Protein AF-A0A353XX53-F1 (afdb_monomer_lite)

Radius of gyration: 28.91 Å; chains: 1; bounding box: 62×48×82 Å

pLDDT: mean 81.15, std 10.35, range [56.69, 97.25]

Structure (mmCIF, N/CA/C/O backbone):
data_AF-A0A353XX53-F1
#
_entry.id   AF-A0A353XX53-F1
#
loop_
_atom_site.group_PDB
_atom_site.id
_atom_site.type_symbol
_atom_site.label_atom_id
_atom_site.label_alt_id
_atom_site.label_comp_id
_atom_site.label_asym_id
_atom_site.label_entity_id
_atom_site.label_seq_id
_atom_site.pdbx_PDB_ins_code
_atom_site.Cartn_x
_atom_site.Cartn_y
_atom_site.Cartn_z
_atom_site.occupancy
_atom_site.B_iso_or_equiv
_atom_site.auth_seq_id
_atom_site.auth_comp_id
_atom_site.auth_asym_id
_atom_site.auth_atom_id
_atom_site.pdbx_PDB_model_num
ATOM 1 N N . MET A 1 1 ? 33.808 6.516 -37.443 1.00 59.06 1 MET A N 1
ATOM 2 C CA . MET A 1 1 ? 33.346 5.188 -37.924 1.00 59.06 1 MET A CA 1
ATOM 3 C C . MET A 1 1 ? 32.265 4.556 -37.040 1.00 59.06 1 MET A C 1
ATOM 5 O O . MET A 1 1 ? 31.257 4.112 -37.572 1.00 59.06 1 MET A O 1
ATOM 9 N N . ILE A 1 2 ? 32.422 4.560 -35.709 1.00 66.75 2 ILE A N 1
ATOM 10 C CA . ILE A 1 2 ? 31.458 3.970 -34.752 1.00 66.75 2 ILE A CA 1
ATOM 11 C C . ILE A 1 2 ? 30.089 4.683 -34.785 1.00 66.75 2 ILE A C 1
ATOM 13 O O . ILE A 1 2 ? 29.055 4.028 -34.823 1.00 66.75 2 ILE A O 1
ATOM 17 N N . SER A 1 3 ? 30.093 6.016 -34.908 1.00 62.47 3 SER A N 1
ATOM 18 C CA . SER A 1 3 ? 28.897 6.865 -35.078 1.00 62.47 3 SER A CA 1
ATOM 19 C C . SER A 1 3 ? 27.939 6.410 -36.167 1.00 62.47 3 SER A C 1
ATOM 21 O O . SER A 1 3 ? 26.785 6.087 -35.893 1.00 62.47 3 SER A O 1
ATOM 23 N N . LYS A 1 4 ? 28.448 6.256 -37.387 1.00 67.69 4 LYS A N 1
ATOM 24 C CA . LYS A 1 4 ? 27.638 5.829 -38.528 1.00 67.69 4 LYS A CA 1
ATOM 25 C C . LYS A 1 4 ? 27.138 4.382 -38.389 1.00 67.69 4 LYS A C 1
ATOM 27 O O . LYS A 1 4 ? 26.055 4.079 -38.875 1.00 67.69 4 LYS A O 1
ATOM 32 N N . LYS A 1 5 ? 27.880 3.497 -37.703 1.00 72.56 5 LYS A N 1
ATOM 33 C CA . LYS A 1 5 ? 27.436 2.115 -37.427 1.00 72.56 5 LYS A CA 1
ATOM 34 C C . LYS A 1 5 ? 26.277 2.069 -36.427 1.00 72.56 5 LYS A C 1
ATOM 36 O O . LYS A 1 5 ? 25.330 1.332 -36.664 1.00 72.56 5 LYS A O 1
ATOM 41 N N . ILE A 1 6 ? 26.331 2.863 -35.355 1.00 69.94 6 ILE A N 1
ATOM 42 C CA . ILE A 1 6 ? 25.255 2.932 -34.350 1.00 69.94 6 ILE A CA 1
ATOM 43 C C . ILE A 1 6 ? 23.981 3.521 -34.961 1.00 69.94 6 ILE A C 1
ATOM 45 O O . ILE A 1 6 ? 22.906 2.973 -34.754 1.00 69.94 6 ILE A O 1
ATOM 49 N N . VAL A 1 7 ? 24.098 4.576 -35.771 1.00 67.88 7 VAL A N 1
ATOM 50 C CA . VAL A 1 7 ? 22.949 5.169 -36.477 1.00 67.88 7 VAL A CA 1
ATOM 51 C C . VAL A 1 7 ? 22.336 4.174 -37.466 1.00 67.88 7 VAL A C 1
ATOM 53 O O . VAL A 1 7 ? 21.131 3.950 -37.440 1.00 67.88 7 VAL A O 1
ATOM 56 N N . ARG A 1 8 ? 23.159 3.490 -38.274 1.00 71.31 8 ARG A N 1
ATOM 57 C CA . ARG A 1 8 ? 22.683 2.452 -39.203 1.00 71.31 8 ARG A CA 1
ATOM 58 C C . ARG A 1 8 ? 22.001 1.290 -38.478 1.00 71.31 8 ARG A C 1
ATOM 60 O O . ARG A 1 8 ? 21.005 0.777 -38.969 1.00 71.31 8 ARG A O 1
ATOM 67 N N . LEU A 1 9 ? 22.520 0.884 -37.320 1.00 70.31 9 LEU A N 1
ATOM 68 C CA . LEU A 1 9 ? 21.897 -0.142 -36.487 1.00 70.31 9 LEU A CA 1
ATOM 69 C C . LEU A 1 9 ? 20.547 0.337 -35.932 1.00 70.31 9 LEU A C 1
ATOM 71 O O . LEU A 1 9 ? 19.592 -0.431 -35.938 1.00 70.31 9 LEU A O 1
ATOM 75 N N . SER A 1 10 ? 20.448 1.596 -35.492 1.00 68.94 10 SER A N 1
ATOM 76 C CA . SER A 1 10 ? 19.183 2.189 -35.046 1.00 68.94 10 SER A CA 1
ATOM 77 C C . SER A 1 10 ? 18.134 2.189 -36.157 1.00 68.94 10 SER A C 1
ATOM 79 O O . SER A 1 10 ? 17.029 1.726 -35.896 1.00 68.94 10 SER A O 1
ATOM 81 N N . TYR A 1 11 ? 18.496 2.604 -37.378 1.00 69.19 11 TYR A N 1
ATOM 82 C CA . TYR A 1 11 ? 17.612 2.553 -38.550 1.00 69.19 11 TYR A CA 1
ATOM 83 C C . TYR A 1 11 ? 17.228 1.121 -38.934 1.00 69.19 11 TYR A C 1
ATOM 85 O O . TYR A 1 11 ? 16.049 0.827 -39.072 1.00 69.19 11 TYR A O 1
ATOM 93 N N . PHE A 1 12 ? 18.187 0.192 -39.015 1.00 73.56 12 PHE A N 1
ATOM 94 C CA . PHE A 1 12 ? 17.909 -1.218 -39.329 1.00 73.56 12 PHE A CA 1
ATOM 95 C C . PHE A 1 12 ? 16.935 -1.853 -38.335 1.00 73.56 12 PHE A C 1
ATOM 97 O O . PHE A 1 12 ? 16.036 -2.615 -38.690 1.00 73.56 12 PHE A O 1
ATOM 104 N N . LEU A 1 13 ? 17.128 -1.552 -37.055 1.00 68.44 13 LEU A N 1
ATOM 105 C CA . LEU A 1 13 ? 16.261 -2.075 -36.026 1.00 68.44 13 LEU A CA 1
ATOM 106 C C . LEU A 1 13 ? 14.885 -1.389 -36.017 1.00 68.44 13 LEU A C 1
ATOM 108 O O . LEU A 1 13 ? 13.924 -2.016 -35.563 1.00 68.44 13 LEU A O 1
ATOM 112 N N . ASP A 1 14 ? 14.795 -0.130 -36.450 1.00 67.88 14 ASP A N 1
ATOM 113 C CA . ASP A 1 14 ? 13.528 0.579 -36.622 1.00 67.88 14 ASP A CA 1
ATOM 114 C C . ASP A 1 14 ? 12.760 0.028 -37.826 1.00 67.88 14 ASP A C 1
ATOM 116 O O . ASP A 1 14 ? 11.595 -0.319 -37.689 1.00 67.88 14 ASP A O 1
ATOM 120 N N . ASP A 1 15 ? 13.418 -0.235 -38.954 1.00 71.06 15 ASP A N 1
ATOM 121 C CA . ASP A 1 15 ? 12.813 -0.857 -40.140 1.00 71.06 15 ASP A CA 1
ATOM 122 C C . ASP A 1 15 ? 12.372 -2.311 -39.938 1.00 71.06 15 ASP A C 1
ATOM 124 O O . ASP A 1 15 ? 11.521 -2.808 -40.672 1.00 71.06 15 ASP A O 1
ATOM 128 N N . SER A 1 16 ? 12.877 -3.004 -38.914 1.00 80.56 16 SER A N 1
ATOM 129 C CA . SER A 1 16 ? 12.486 -4.387 -38.638 1.00 80.56 16 SER A CA 1
ATOM 130 C C . SER A 1 16 ? 11.046 -4.496 -38.094 1.00 80.56 16 SER A C 1
ATOM 132 O O . SER A 1 16 ? 10.787 -4.107 -36.945 1.00 80.56 16 SER A O 1
ATOM 134 N N . PRO A 1 17 ? 10.104 -5.124 -38.831 1.00 74.94 17 PRO A N 1
ATOM 135 C CA . PRO A 1 17 ? 8.720 -5.271 -38.375 1.00 74.94 17 PRO A CA 1
ATOM 136 C C . PRO A 1 17 ? 8.612 -6.204 -37.163 1.00 74.94 17 PRO A C 1
ATOM 138 O O . PRO A 1 17 ? 7.831 -5.948 -36.248 1.00 74.94 17 PRO A O 1
ATOM 141 N N . ARG A 1 18 ? 9.456 -7.247 -37.100 1.00 76.94 18 ARG A N 1
ATOM 142 C CA . ARG A 1 18 ? 9.506 -8.192 -35.972 1.00 76.94 18 ARG A CA 1
ATOM 143 C C . ARG A 1 18 ? 9.879 -7.490 -34.672 1.00 76.94 18 ARG A C 1
ATOM 145 O O . ARG A 1 18 ? 9.250 -7.719 -33.644 1.00 76.94 18 ARG A O 1
ATOM 152 N N . TYR A 1 19 ? 10.877 -6.608 -34.711 1.00 77.56 19 TYR A N 1
ATOM 153 C CA . TYR A 1 19 ? 11.288 -5.887 -33.514 1.00 77.56 19 TYR A CA 1
ATOM 154 C C . TYR A 1 19 ? 10.196 -4.923 -33.030 1.00 77.56 19 TYR A C 1
ATOM 156 O O . TYR A 1 19 ? 9.902 -4.885 -31.833 1.00 77.56 19 TYR A O 1
ATOM 164 N N . ARG A 1 20 ? 9.577 -4.161 -33.946 1.00 76.06 20 ARG A N 1
ATOM 165 C CA . ARG A 1 20 ? 8.466 -3.257 -33.608 1.00 76.06 20 ARG A CA 1
ATOM 166 C C . ARG A 1 20 ? 7.301 -4.013 -32.968 1.00 76.06 20 ARG A C 1
ATOM 168 O O . ARG A 1 20 ? 6.825 -3.587 -31.919 1.00 76.06 20 ARG A O 1
ATOM 175 N N . GLN A 1 21 ? 6.913 -5.159 -33.529 1.00 80.25 21 GLN A N 1
ATOM 176 C CA . GLN A 1 21 ? 5.851 -6.006 -32.974 1.00 80.25 21 GLN A CA 1
ATOM 177 C C . GLN A 1 21 ? 6.182 -6.512 -31.566 1.00 80.25 21 GLN A C 1
ATOM 179 O O . GLN A 1 21 ? 5.358 -6.373 -30.666 1.00 80.25 21 GLN A O 1
ATOM 184 N N . VAL A 1 22 ? 7.393 -7.035 -31.343 1.00 80.88 22 VAL A N 1
ATOM 185 C CA . VAL A 1 22 ? 7.814 -7.526 -30.018 1.00 80.88 22 VAL A CA 1
ATOM 186 C C . VAL A 1 22 ? 7.831 -6.391 -28.994 1.00 80.88 22 VAL A C 1
ATOM 188 O O . VAL A 1 22 ? 7.305 -6.539 -27.892 1.00 80.88 22 VAL A O 1
ATOM 191 N N . LYS A 1 23 ? 8.383 -5.225 -29.345 1.00 80.06 23 LYS A N 1
ATOM 192 C CA . LYS A 1 23 ? 8.409 -4.082 -28.428 1.00 80.06 23 LYS A CA 1
ATOM 193 C C . LYS A 1 23 ? 7.000 -3.572 -28.116 1.00 80.06 23 LYS A C 1
ATOM 195 O O . LYS A 1 23 ? 6.710 -3.269 -26.962 1.00 80.06 23 LYS A O 1
ATOM 200 N N . GLN A 1 24 ? 6.122 -3.512 -29.115 1.00 81.00 24 GLN A N 1
ATOM 201 C CA . GLN A 1 24 ? 4.731 -3.105 -28.928 1.00 81.00 24 GLN A CA 1
ATOM 202 C C . GLN A 1 24 ? 3.945 -4.123 -28.092 1.00 81.00 24 GLN A C 1
ATOM 204 O O . GLN A 1 24 ? 3.132 -3.717 -27.268 1.00 81.00 24 GLN A O 1
ATOM 209 N N . PHE A 1 25 ? 4.219 -5.423 -28.235 1.00 84.00 25 PHE A N 1
ATOM 210 C CA . PHE A 1 25 ? 3.663 -6.466 -27.373 1.00 84.00 25 PHE A CA 1
ATOM 211 C C . PHE A 1 25 ? 4.043 -6.239 -25.905 1.00 84.00 25 PHE A C 1
ATOM 213 O O . PHE A 1 25 ? 3.159 -6.137 -25.058 1.00 84.00 25 PHE A O 1
ATOM 220 N N . PHE A 1 26 ? 5.335 -6.066 -25.599 1.00 82.00 26 PHE A N 1
ATOM 221 C CA . PHE A 1 26 ? 5.776 -5.806 -24.223 1.00 82.00 26 PHE A CA 1
ATOM 222 C C . PHE A 1 26 ? 5.298 -4.451 -23.689 1.00 82.00 26 PHE A C 1
ATOM 224 O O . PHE A 1 26 ? 4.998 -4.340 -22.505 1.00 82.00 26 PHE A O 1
ATOM 231 N N . TYR A 1 27 ? 5.157 -3.437 -24.545 1.00 80.00 27 TYR A N 1
ATOM 232 C CA . TYR A 1 27 ? 4.527 -2.169 -24.173 1.00 80.00 27 TYR A CA 1
ATOM 233 C C . TYR A 1 27 ? 3.054 -2.353 -23.783 1.00 80.00 27 TYR A C 1
ATOM 235 O O . TYR A 1 27 ? 2.638 -1.889 -22.722 1.00 80.00 27 TYR A O 1
ATOM 243 N N . ARG A 1 28 ? 2.283 -3.101 -24.584 1.00 79.38 28 ARG A N 1
ATOM 244 C CA . ARG A 1 28 ? 0.881 -3.442 -24.284 1.00 79.38 28 ARG A CA 1
ATOM 245 C C . ARG A 1 28 ? 0.724 -4.329 -23.051 1.00 79.38 28 ARG A C 1
ATOM 247 O O . ARG A 1 28 ? -0.320 -4.288 -22.408 1.00 79.38 28 ARG A O 1
ATOM 254 N N . LEU A 1 29 ? 1.733 -5.141 -22.745 1.00 81.19 29 LEU A N 1
ATOM 255 C CA . LEU A 1 29 ? 1.752 -6.014 -21.574 1.00 81.19 29 LEU A CA 1
ATOM 256 C C . LEU A 1 29 ? 2.114 -5.253 -20.288 1.00 81.19 29 LEU A C 1
ATOM 258 O O . LEU A 1 29 ? 1.520 -5.513 -19.252 1.00 81.19 29 LEU A O 1
ATOM 262 N N . LEU A 1 30 ? 3.081 -4.328 -20.343 1.00 78.31 30 LEU A N 1
ATOM 263 C CA . LEU A 1 30 ? 3.702 -3.734 -19.147 1.00 78.31 30 LEU A CA 1
ATOM 264 C C . LEU A 1 30 ? 3.331 -2.271 -18.875 1.00 78.31 30 LEU A C 1
ATOM 266 O O . LEU A 1 30 ? 3.577 -1.784 -17.771 1.00 78.31 30 LEU A O 1
ATOM 270 N N . SER A 1 31 ? 2.867 -1.521 -19.877 1.00 71.75 31 SER A N 1
ATOM 271 C CA . SER A 1 31 ? 2.772 -0.052 -19.797 1.00 71.75 31 SER A CA 1
ATOM 272 C C . SER A 1 31 ? 1.447 0.526 -20.286 1.00 71.75 31 SER A C 1
ATOM 274 O O . SER A 1 31 ? 1.064 1.588 -19.807 1.00 71.75 31 SER A O 1
ATOM 276 N N . ASP A 1 32 ? 0.731 -0.152 -21.182 1.00 74.94 32 ASP A N 1
ATOM 277 C CA . ASP A 1 32 ? -0.543 0.327 -21.731 1.00 74.94 32 ASP A CA 1
ATOM 278 C C . ASP A 1 32 ? -1.698 0.212 -20.709 1.00 74.94 32 ASP A C 1
ATOM 280 O O . ASP A 1 32 ? -2.068 -0.906 -20.340 1.00 74.94 32 ASP A O 1
ATOM 284 N N . PRO A 1 33 ? -2.291 1.329 -20.237 1.00 64.69 33 PRO A N 1
ATOM 285 C CA . PRO A 1 33 ? -3.397 1.317 -19.275 1.00 64.69 33 PRO A CA 1
ATOM 286 C C . PRO A 1 33 ? -4.705 0.726 -19.801 1.00 64.69 33 PRO A C 1
ATOM 288 O O . PRO A 1 33 ? -5.513 0.272 -18.999 1.00 64.69 33 PRO A O 1
ATOM 291 N N . HIS A 1 34 ? -4.925 0.710 -21.117 1.00 67.81 34 HIS A N 1
ATOM 292 C CA . HIS A 1 34 ? -6.197 0.280 -21.709 1.00 67.81 34 HIS A CA 1
ATOM 293 C C . HIS A 1 34 ? -6.189 -1.187 -22.166 1.00 67.81 34 HIS A C 1
ATOM 295 O O . HIS A 1 34 ? -7.202 -1.718 -22.625 1.00 67.81 34 HIS A O 1
ATOM 301 N N . SER A 1 35 ? -5.051 -1.869 -22.033 1.00 75.88 35 SER A N 1
ATOM 302 C CA . SER A 1 35 ? -4.872 -3.254 -22.460 1.00 75.88 35 SER A CA 1
ATOM 303 C C . SER A 1 35 ? -5.342 -4.247 -21.391 1.00 75.88 35 SER A C 1
ATOM 305 O O . SER A 1 35 ? -4.825 -4.273 -20.274 1.00 75.88 35 SER A O 1
ATOM 307 N N . ARG A 1 36 ? -6.255 -5.166 -21.750 1.00 73.81 36 ARG A N 1
ATOM 308 C CA . ARG A 1 36 ? -6.660 -6.288 -20.872 1.00 73.81 36 ARG A CA 1
ATOM 309 C C . ARG A 1 36 ? -5.481 -7.188 -20.487 1.00 73.81 36 ARG A C 1
ATOM 311 O O . ARG A 1 36 ? -5.467 -7.745 -19.394 1.00 73.81 36 ARG A O 1
ATOM 318 N N . MET A 1 37 ? -4.475 -7.311 -21.359 1.00 75.75 37 MET A N 1
ATOM 319 C CA . MET A 1 37 ? -3.285 -8.130 -21.095 1.00 75.75 37 MET A CA 1
ATOM 320 C C . MET A 1 37 ? -2.465 -7.589 -19.923 1.00 75.75 37 MET A C 1
ATOM 322 O O . MET A 1 37 ? -1.906 -8.375 -19.161 1.00 75.75 37 MET A O 1
ATOM 326 N N . ARG A 1 38 ? -2.439 -6.263 -19.747 1.00 79.31 38 ARG A N 1
ATOM 327 C CA . ARG A 1 38 ? -1.787 -5.636 -18.600 1.00 79.31 38 ARG A CA 1
ATOM 328 C C . ARG A 1 38 ? -2.474 -6.029 -17.297 1.00 79.31 38 ARG A C 1
ATOM 330 O O . ARG A 1 38 ? -1.789 -6.383 -16.352 1.00 79.31 38 ARG A O 1
ATOM 337 N N . SER A 1 39 ? -3.806 -6.027 -17.251 1.00 75.00 39 SER A N 1
ATOM 338 C CA . SER A 1 39 ? -4.546 -6.382 -16.033 1.00 75.00 39 SER A CA 1
ATOM 339 C C . SER A 1 39 ? -4.247 -7.814 -15.565 1.00 75.00 39 SER A C 1
ATOM 341 O O . SER A 1 39 ? -3.960 -8.022 -14.388 1.00 75.00 39 SER A O 1
ATOM 343 N N . TYR A 1 40 ? -4.213 -8.789 -16.483 1.00 81.44 40 TYR A N 1
ATOM 344 C CA . TYR A 1 40 ? -3.827 -10.166 -16.145 1.00 81.44 40 TYR A CA 1
ATOM 345 C C . TYR A 1 40 ? -2.372 -10.276 -15.682 1.00 81.44 40 TYR A C 1
ATOM 347 O O . TYR A 1 40 ? -2.079 -11.008 -14.733 1.00 81.44 40 TYR A O 1
ATOM 355 N N . PHE A 1 41 ? -1.461 -9.551 -16.333 1.00 84.94 41 PHE A N 1
ATOM 356 C CA . PHE A 1 41 ? -0.062 -9.505 -15.925 1.00 84.94 41 PHE A CA 1
ATOM 357 C C . PHE A 1 41 ? 0.085 -8.901 -14.524 1.00 84.94 41 PHE A C 1
ATOM 359 O O . PHE A 1 41 ? 0.688 -9.521 -13.652 1.00 84.94 41 PHE A O 1
ATOM 366 N N . ASP A 1 42 ? -0.534 -7.746 -14.282 1.00 82.06 42 ASP A N 1
ATOM 367 C CA . ASP A 1 42 ? -0.532 -7.049 -12.999 1.00 82.06 42 ASP A CA 1
ATOM 368 C C . ASP A 1 42 ? -1.114 -7.953 -11.892 1.00 82.06 42 ASP A C 1
ATOM 370 O O . ASP A 1 42 ? -0.489 -8.112 -10.845 1.00 82.06 42 ASP A O 1
ATOM 374 N N . ALA A 1 43 ? -2.232 -8.649 -12.138 1.00 82.88 43 ALA A N 1
ATOM 375 C CA . ALA A 1 43 ? -2.806 -9.613 -11.194 1.00 82.88 43 ALA A CA 1
ATOM 376 C C . ALA A 1 43 ? -1.859 -10.789 -10.896 1.00 82.88 43 ALA A C 1
ATOM 378 O O . ALA A 1 43 ? -1.652 -11.146 -9.735 1.00 82.88 43 ALA A O 1
ATOM 379 N N . THR A 1 44 ? -1.230 -11.357 -11.929 1.00 87.56 44 THR A N 1
ATOM 380 C CA . THR A 1 44 ? -0.245 -12.441 -11.776 1.00 87.56 44 THR A CA 1
ATOM 381 C C . THR A 1 44 ? 0.942 -11.981 -10.931 1.00 87.56 44 THR A C 1
ATOM 383 O O . THR A 1 44 ? 1.397 -12.700 -10.042 1.00 87.56 44 THR A O 1
ATOM 386 N N . MET A 1 45 ? 1.415 -10.756 -11.156 1.00 86.88 45 MET A N 1
ATOM 387 C CA . MET A 1 45 ? 2.511 -10.165 -10.396 1.00 86.88 45 MET A CA 1
ATOM 388 C C . MET A 1 45 ? 2.137 -9.886 -8.938 1.00 86.88 45 MET A C 1
ATOM 390 O O . MET A 1 45 ? 2.956 -10.129 -8.054 1.00 86.88 45 MET A O 1
ATOM 394 N N . ILE A 1 46 ? 0.915 -9.416 -8.667 1.00 86.38 46 ILE A N 1
ATOM 395 C CA . ILE A 1 46 ? 0.398 -9.228 -7.303 1.00 86.38 46 ILE A CA 1
ATOM 396 C C . ILE A 1 46 ? 0.361 -10.568 -6.564 1.00 86.38 46 ILE A C 1
ATOM 398 O O . ILE A 1 46 ? 0.882 -10.661 -5.453 1.00 86.38 46 ILE A O 1
ATOM 402 N N . ILE A 1 47 ? -0.182 -11.615 -7.194 1.00 89.00 47 ILE A N 1
ATOM 403 C CA . ILE A 1 47 ? -0.213 -12.969 -6.626 1.00 89.00 47 ILE A CA 1
ATOM 404 C C . ILE A 1 47 ? 1.211 -13.451 -6.337 1.00 89.00 47 ILE A C 1
ATOM 406 O O . ILE A 1 47 ? 1.484 -13.918 -5.234 1.00 89.00 47 ILE A O 1
ATOM 410 N N . LEU A 1 48 ? 2.144 -13.274 -7.280 1.00 90.19 48 LEU A N 1
ATOM 411 C CA . LEU A 1 48 ? 3.545 -13.656 -7.096 1.00 90.19 48 LEU A CA 1
ATOM 412 C C . LEU A 1 48 ? 4.191 -12.916 -5.911 1.00 90.19 48 LEU A C 1
ATOM 414 O O . LEU A 1 48 ? 4.903 -13.526 -5.115 1.00 90.19 48 LEU A O 1
ATOM 418 N N . VAL A 1 49 ? 3.924 -11.613 -5.765 1.00 88.00 49 VAL A N 1
ATOM 419 C CA . VAL A 1 49 ? 4.394 -10.801 -4.633 1.00 88.00 49 VAL A CA 1
ATOM 420 C C . VAL A 1 49 ? 3.824 -11.329 -3.317 1.00 88.00 49 VAL A C 1
ATOM 422 O O . VAL A 1 49 ? 4.604 -11.586 -2.401 1.00 88.00 49 VAL A O 1
ATOM 425 N N . ILE A 1 50 ? 2.509 -11.548 -3.230 1.00 88.62 50 ILE A N 1
ATOM 426 C CA . ILE A 1 50 ? 1.845 -12.052 -2.018 1.00 88.62 50 ILE A CA 1
ATOM 427 C C . ILE A 1 50 ? 2.404 -13.423 -1.635 1.00 88.62 50 ILE A C 1
ATOM 429 O O . ILE A 1 50 ? 2.896 -13.581 -0.521 1.00 88.62 50 ILE A O 1
ATOM 433 N N . VAL A 1 51 ? 2.430 -14.377 -2.572 1.00 89.94 51 VAL A N 1
ATOM 434 C CA . VAL A 1 51 ? 2.979 -15.725 -2.350 1.00 89.94 51 VAL A CA 1
ATOM 435 C C . VAL A 1 51 ? 4.427 -15.648 -1.875 1.00 89.94 51 VAL A C 1
ATOM 437 O O . VAL A 1 51 ? 4.810 -16.343 -0.935 1.00 89.94 51 VAL A O 1
ATOM 440 N N . SER A 1 52 ? 5.235 -14.766 -2.466 1.00 87.81 52 SER A N 1
ATOM 441 C CA . SER A 1 52 ? 6.629 -14.613 -2.054 1.00 87.81 52 SER A CA 1
ATOM 442 C C . SER A 1 52 ? 6.791 -14.102 -0.621 1.00 87.81 52 SER A C 1
ATOM 444 O O . SER A 1 52 ? 7.697 -14.540 0.085 1.00 87.81 52 SER A O 1
ATOM 446 N N . VAL A 1 53 ? 5.915 -13.199 -0.176 1.00 86.50 53 VAL A N 1
ATOM 447 C CA . VAL A 1 53 ? 5.944 -12.652 1.185 1.00 86.50 53 VAL A CA 1
ATOM 448 C C . VAL A 1 53 ? 5.405 -13.673 2.180 1.00 86.50 53 VAL A C 1
ATOM 450 O O . VAL A 1 53 ? 6.000 -13.856 3.238 1.00 86.50 53 VAL A O 1
ATOM 453 N N . SER A 1 54 ? 4.343 -14.399 1.830 1.00 87.00 54 SER A N 1
ATOM 454 C CA . SER A 1 54 ? 3.828 -15.504 2.642 1.00 87.00 54 SER A CA 1
ATOM 455 C C . SER A 1 54 ? 4.891 -16.580 2.865 1.00 87.00 54 SER A C 1
ATOM 457 O O . SER A 1 54 ? 5.094 -17.012 3.998 1.00 87.00 54 SER A O 1
ATOM 459 N N . LEU A 1 55 ? 5.622 -16.967 1.815 1.00 85.69 55 LEU A N 1
ATOM 460 C CA . LEU A 1 55 ? 6.720 -17.927 1.933 1.00 85.69 55 LEU A CA 1
ATOM 461 C C . LEU A 1 55 ? 7.876 -17.386 2.767 1.00 85.69 55 LEU A C 1
ATOM 463 O O . LEU A 1 55 ? 8.412 -18.128 3.582 1.00 85.69 55 LEU A O 1
ATOM 467 N N . LEU A 1 56 ? 8.223 -16.105 2.628 1.00 81.88 56 LEU A N 1
ATOM 468 C CA . LEU A 1 56 ? 9.234 -15.474 3.477 1.00 81.88 56 LEU A CA 1
ATOM 469 C C . LEU A 1 56 ? 8.847 -15.558 4.961 1.00 81.88 56 LEU A C 1
ATOM 471 O O . LEU A 1 56 ? 9.677 -15.916 5.791 1.00 81.88 56 LEU A O 1
ATOM 475 N N . ILE A 1 57 ? 7.589 -15.255 5.295 1.00 83.12 57 ILE A N 1
ATOM 476 C CA . ILE A 1 57 ? 7.078 -15.342 6.670 1.00 83.12 57 ILE A CA 1
ATOM 477 C C . ILE A 1 57 ? 7.112 -16.792 7.166 1.00 83.12 57 ILE A C 1
ATOM 479 O O . ILE A 1 57 ? 7.517 -17.048 8.299 1.00 83.12 57 ILE A O 1
ATOM 483 N N . TYR A 1 58 ? 6.733 -17.750 6.318 1.00 85.50 58 TYR A N 1
ATOM 484 C CA . TYR A 1 58 ? 6.773 -19.171 6.660 1.00 85.50 58 TYR A CA 1
ATOM 485 C C . TYR A 1 58 ? 8.205 -19.669 6.911 1.00 85.50 58 TYR A C 1
ATOM 487 O O . TYR A 1 58 ? 8.446 -20.364 7.900 1.00 85.50 58 TYR A O 1
ATOM 495 N N . GLN A 1 59 ? 9.170 -19.230 6.093 1.00 80.00 59 GLN A N 1
ATOM 496 C CA . GLN A 1 59 ? 10.596 -19.550 6.238 1.00 80.00 59 GLN A CA 1
ATOM 497 C C . GLN A 1 59 ? 11.193 -19.105 7.580 1.00 80.00 59 GLN A C 1
ATOM 499 O O . GLN A 1 59 ? 12.187 -19.674 8.025 1.00 80.00 59 GLN A O 1
ATOM 504 N N . ILE A 1 60 ? 10.614 -18.094 8.241 1.00 78.06 60 ILE A N 1
ATOM 505 C CA . ILE A 1 60 ? 11.076 -17.654 9.568 1.00 78.06 60 ILE A CA 1
ATOM 506 C C . ILE A 1 60 ? 10.825 -18.740 10.622 1.00 78.06 60 ILE A C 1
ATOM 508 O O . ILE A 1 60 ? 11.624 -18.884 11.544 1.00 78.06 60 ILE A O 1
ATOM 512 N N . LYS A 1 61 ? 9.725 -19.496 10.501 1.00 80.00 61 LYS A N 1
ATOM 513 C CA . LYS A 1 61 ? 9.346 -20.539 11.468 1.00 80.00 61 LYS A CA 1
ATOM 514 C C . LYS A 1 61 ? 9.801 -21.937 11.063 1.00 80.00 61 LYS A C 1
ATOM 516 O O . LYS A 1 61 ? 10.099 -22.738 11.943 1.00 80.00 61 LYS A O 1
ATOM 521 N N . GLN A 1 62 ? 9.828 -22.244 9.769 1.00 79.12 62 GLN A N 1
ATOM 522 C CA . GLN A 1 62 ? 10.249 -23.546 9.254 1.00 79.12 62 GLN A CA 1
ATOM 523 C C . GLN A 1 62 ? 11.239 -23.364 8.114 1.00 79.12 62 GLN A C 1
ATOM 525 O O . GLN A 1 62 ? 10.929 -22.717 7.116 1.00 79.12 62 GLN A O 1
ATOM 530 N N . ASP A 1 63 ? 12.418 -23.966 8.241 1.00 77.69 63 ASP A N 1
ATOM 531 C CA . ASP A 1 63 ? 13.381 -23.968 7.149 1.00 77.69 63 ASP A CA 1
ATOM 532 C C . ASP A 1 63 ? 12.861 -24.871 6.019 1.00 77.69 63 ASP A C 1
ATOM 534 O O . ASP A 1 63 ? 12.815 -26.094 6.135 1.00 77.69 63 ASP A O 1
ATOM 538 N N . LEU A 1 64 ? 12.431 -24.246 4.922 1.00 76.25 64 LEU A N 1
ATOM 539 C CA . LEU A 1 64 ? 11.937 -24.909 3.710 1.00 76.25 64 LEU A CA 1
ATOM 540 C C . LEU A 1 64 ? 13.064 -25.582 2.901 1.00 76.25 64 LEU A C 1
ATOM 542 O O . LEU A 1 64 ? 12.812 -26.126 1.820 1.00 76.25 64 LEU A O 1
ATOM 546 N N . GLY A 1 65 ? 14.307 -25.529 3.390 1.00 83.00 65 GLY A N 1
ATOM 547 C CA . GLY A 1 65 ? 15.457 -26.177 2.783 1.00 83.00 65 GLY A CA 1
ATOM 548 C C . GLY A 1 65 ? 15.680 -25.718 1.342 1.00 83.00 65 GLY A C 1
ATOM 549 O O . GLY A 1 65 ? 15.606 -24.533 1.009 1.00 83.00 65 GLY A O 1
ATOM 550 N N . TRP A 1 66 ? 15.955 -26.668 0.449 1.00 81.88 66 TRP A N 1
ATOM 551 C CA . TRP A 1 66 ? 16.292 -26.365 -0.943 1.00 81.88 66 TRP A CA 1
ATOM 552 C C . TRP A 1 66 ? 15.110 -25.812 -1.756 1.00 81.88 66 TRP A C 1
ATOM 554 O O . TRP A 1 66 ? 15.321 -24.952 -2.611 1.00 81.88 66 TRP A O 1
ATOM 564 N N . PHE A 1 67 ? 13.877 -26.252 -1.476 1.00 83.06 67 PHE A N 1
ATOM 565 C CA . PHE A 1 67 ? 12.679 -25.782 -2.177 1.00 83.06 67 PHE A CA 1
ATOM 566 C C . PHE A 1 67 ? 12.423 -24.296 -1.918 1.00 83.06 67 PHE A C 1
ATOM 568 O O . PHE A 1 67 ? 12.133 -23.549 -2.852 1.00 83.06 67 PHE A O 1
ATOM 575 N N . GLY A 1 68 ? 12.580 -23.852 -0.665 1.00 82.19 68 GLY A N 1
ATOM 576 C CA . GLY A 1 68 ? 12.419 -22.446 -0.294 1.00 82.19 68 GLY A CA 1
ATOM 577 C C . GLY A 1 68 ? 13.408 -21.537 -1.025 1.00 82.19 68 GLY A C 1
ATOM 578 O O . GLY A 1 68 ? 13.008 -20.527 -1.603 1.00 82.19 68 GLY A O 1
ATOM 579 N N . ASN A 1 69 ? 14.678 -21.944 -1.067 1.00 81.75 69 ASN A N 1
ATOM 580 C CA . ASN A 1 69 ? 15.732 -21.197 -1.753 1.00 81.75 69 ASN A CA 1
ATOM 581 C C . ASN A 1 69 ? 15.530 -21.177 -3.277 1.00 81.75 69 ASN A C 1
ATOM 583 O O . ASN A 1 69 ? 15.663 -20.127 -3.905 1.00 81.75 69 ASN A O 1
ATOM 587 N N . ALA A 1 70 ? 15.169 -22.313 -3.884 1.00 86.06 70 ALA A N 1
ATOM 588 C CA . ALA A 1 70 ? 14.903 -22.394 -5.320 1.00 86.06 70 ALA A CA 1
ATOM 589 C C . ALA A 1 70 ? 13.728 -21.492 -5.731 1.00 86.06 70 ALA A C 1
ATOM 591 O O . ALA A 1 70 ? 13.805 -20.784 -6.738 1.00 86.06 70 ALA A O 1
ATOM 592 N N . PHE A 1 71 ? 12.663 -21.471 -4.927 1.00 85.81 71 PHE A N 1
ATOM 593 C CA . PHE A 1 71 ? 11.507 -20.619 -5.178 1.00 85.81 71 PHE A CA 1
ATOM 594 C C . PHE A 1 71 ? 11.838 -19.129 -5.016 1.00 85.81 71 PHE A C 1
ATOM 596 O O . PHE A 1 71 ? 11.407 -18.309 -5.828 1.00 85.81 71 PHE A O 1
ATOM 603 N N . GLU A 1 72 ? 12.655 -18.764 -4.022 1.00 83.94 72 GLU A N 1
ATOM 604 C CA . GLU A 1 72 ? 13.131 -17.386 -3.867 1.00 83.94 72 GLU A CA 1
ATOM 605 C C . GLU A 1 72 ? 13.931 -16.927 -5.095 1.00 83.94 72 GLU A C 1
ATOM 607 O O . GLU A 1 72 ? 13.641 -15.867 -5.655 1.00 83.94 72 GLU A O 1
ATOM 612 N N . ILE A 1 73 ? 14.875 -17.747 -5.570 1.00 85.75 73 ILE A N 1
ATOM 613 C CA . ILE A 1 73 ? 15.670 -17.460 -6.775 1.00 85.75 73 ILE A CA 1
ATOM 614 C C . ILE A 1 73 ? 14.764 -17.295 -7.999 1.00 85.75 73 ILE A C 1
ATOM 616 O O . ILE A 1 73 ? 14.960 -16.371 -8.795 1.00 85.75 73 ILE A O 1
ATOM 620 N N . PHE A 1 74 ? 13.751 -18.153 -8.144 1.00 90.00 74 PHE A N 1
ATOM 621 C CA . PHE A 1 74 ? 12.778 -18.057 -9.229 1.00 90.00 74 PHE A CA 1
ATOM 622 C C . PHE A 1 74 ? 12.042 -16.709 -9.210 1.00 90.00 74 PHE A C 1
ATOM 624 O O . PHE A 1 74 ? 12.047 -15.994 -10.213 1.00 90.00 74 PHE A O 1
ATOM 631 N N . ILE A 1 75 ? 11.480 -16.310 -8.063 1.00 88.00 75 ILE A N 1
ATOM 632 C CA . ILE A 1 75 ? 10.772 -15.027 -7.919 1.00 88.00 75 ILE A CA 1
ATOM 633 C C . ILE A 1 75 ? 11.693 -13.846 -8.229 1.00 88.00 75 ILE A C 1
ATOM 635 O O . ILE A 1 75 ? 11.310 -12.925 -8.952 1.00 88.00 75 ILE A O 1
ATOM 639 N N . VAL A 1 76 ? 12.914 -13.864 -7.693 1.00 86.06 76 VAL A N 1
ATOM 640 C CA . VAL A 1 76 ? 13.902 -12.798 -7.907 1.00 86.06 76 VAL A CA 1
ATOM 641 C C . VAL A 1 76 ? 14.248 -12.684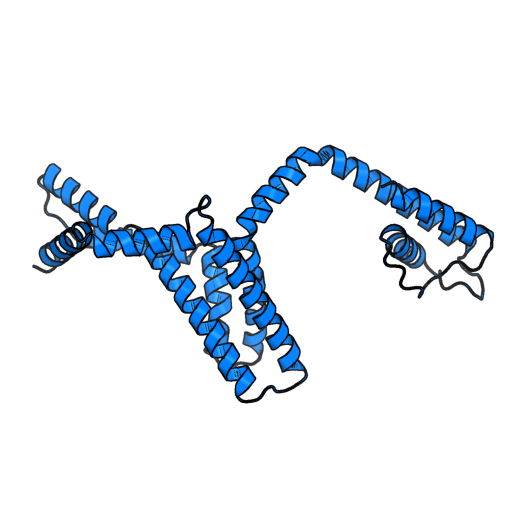 -9.388 1.00 86.06 76 VAL A C 1
ATOM 643 O O . VAL A 1 76 ? 14.290 -11.578 -9.923 1.00 86.06 76 VAL A O 1
ATOM 646 N N . THR A 1 77 ? 14.411 -13.814 -10.075 1.00 88.31 77 THR A N 1
ATOM 647 C CA . THR A 1 77 ? 14.666 -13.853 -11.521 1.00 88.31 77 THR A CA 1
ATOM 648 C C . THR A 1 77 ? 13.512 -13.231 -12.304 1.00 88.31 77 THR A C 1
ATOM 650 O O . THR A 1 77 ? 13.748 -12.396 -13.178 1.00 88.31 77 THR A O 1
ATOM 653 N N . VAL A 1 78 ? 12.265 -13.565 -11.958 1.00 90.81 78 VAL A N 1
ATOM 654 C CA . VAL A 1 78 ? 11.071 -12.963 -12.575 1.00 90.81 78 VAL A CA 1
ATOM 655 C C . VAL A 1 78 ? 11.036 -11.449 -12.342 1.00 90.81 78 VAL A C 1
ATOM 657 O O . VAL A 1 78 ? 10.796 -10.689 -13.279 1.00 90.81 78 VAL A O 1
ATOM 660 N N . PHE A 1 79 ? 11.339 -10.981 -11.128 1.00 88.06 79 PHE A N 1
ATOM 661 C CA . PHE A 1 79 ? 11.372 -9.549 -10.811 1.00 88.06 79 PHE A CA 1
ATOM 662 C C . PHE A 1 79 ? 12.490 -8.793 -11.530 1.00 88.06 79 PHE A C 1
ATOM 664 O O . PHE A 1 79 ? 12.263 -7.668 -11.977 1.00 88.06 79 PHE A O 1
ATOM 671 N N . ILE A 1 80 ? 13.671 -9.395 -11.676 1.00 87.62 80 ILE A N 1
ATOM 672 C CA . ILE A 1 80 ? 14.771 -8.826 -12.463 1.00 87.62 80 ILE A CA 1
ATOM 673 C C . ILE A 1 80 ? 14.366 -8.732 -13.933 1.00 87.62 80 ILE A C 1
ATOM 675 O O . ILE A 1 80 ? 14.535 -7.677 -14.546 1.00 87.62 80 ILE A O 1
ATOM 679 N N . ALA A 1 81 ? 13.806 -9.806 -14.494 1.00 89.38 81 ALA A N 1
ATOM 680 C CA . ALA A 1 81 ? 13.353 -9.825 -15.879 1.00 89.38 81 ALA A CA 1
ATOM 681 C C . ALA A 1 81 ? 12.308 -8.731 -16.133 1.00 89.38 81 ALA A C 1
ATOM 683 O O . ALA A 1 81 ? 12.434 -7.966 -17.086 1.00 89.38 81 ALA A O 1
ATOM 684 N N . GLU A 1 82 ? 11.326 -8.590 -15.243 1.00 88.81 82 GLU A N 1
ATOM 685 C CA . GLU A 1 82 ? 10.331 -7.523 -15.312 1.00 88.81 82 GLU A CA 1
ATOM 686 C C . GLU A 1 82 ? 10.970 -6.126 -15.245 1.00 88.81 82 GLU A C 1
ATOM 688 O O . GLU A 1 82 ? 10.661 -5.270 -16.076 1.00 88.81 82 GLU A O 1
ATOM 693 N N . TYR A 1 83 ? 11.874 -5.886 -14.289 1.00 85.56 83 TYR A N 1
ATOM 694 C CA . TYR A 1 83 ? 12.560 -4.601 -14.141 1.00 85.56 83 TYR A CA 1
ATOM 695 C C . TYR A 1 83 ? 13.327 -4.221 -15.416 1.00 85.56 83 TYR A C 1
ATOM 697 O O . TYR A 1 83 ? 13.216 -3.090 -15.901 1.00 85.56 83 TYR A O 1
ATOM 705 N N . LEU A 1 84 ? 14.051 -5.180 -16.002 1.00 85.31 84 LEU A N 1
ATOM 706 C CA . LEU A 1 84 ? 14.799 -4.994 -17.245 1.00 85.31 84 LEU A CA 1
ATOM 707 C C . LEU A 1 84 ? 13.877 -4.757 -18.444 1.00 85.31 84 LEU A C 1
ATOM 709 O O . LEU A 1 84 ? 14.130 -3.846 -19.236 1.00 85.31 84 LEU A O 1
ATOM 713 N N . LEU A 1 85 ? 12.794 -5.530 -18.567 1.00 85.69 85 LEU A N 1
ATOM 714 C CA . LEU A 1 85 ? 11.804 -5.352 -19.629 1.00 85.69 85 LEU A CA 1
ATOM 715 C C . LEU A 1 85 ? 11.154 -3.969 -19.543 1.00 85.69 85 LEU A C 1
ATOM 717 O O . LEU A 1 85 ? 11.073 -3.277 -20.556 1.00 85.69 85 LEU A O 1
ATOM 721 N N . ARG A 1 86 ? 10.775 -3.508 -18.344 1.00 82.56 86 ARG A N 1
ATOM 722 C CA . ARG A 1 86 ? 10.246 -2.149 -18.149 1.00 82.56 86 ARG A CA 1
ATOM 723 C C . ARG A 1 86 ? 11.283 -1.083 -18.508 1.00 82.56 86 ARG A C 1
ATOM 725 O O . ARG A 1 86 ? 10.956 -0.162 -19.249 1.00 82.56 86 ARG A O 1
ATOM 732 N N . ALA A 1 87 ? 12.540 -1.225 -18.083 1.00 80.25 87 ALA A N 1
ATOM 733 C CA . ALA A 1 87 ? 13.615 -0.287 -18.434 1.00 80.25 87 ALA A CA 1
ATOM 734 C C . ALA A 1 87 ? 13.928 -0.247 -19.948 1.00 80.25 87 ALA A C 1
ATOM 736 O O . ALA A 1 87 ? 14.438 0.755 -20.471 1.00 80.25 87 ALA A O 1
ATOM 737 N N . TRP A 1 88 ? 13.651 -1.337 -20.667 1.00 80.56 88 TRP A N 1
ATOM 738 C CA . TRP A 1 88 ? 13.776 -1.428 -22.121 1.00 80.56 88 TRP A CA 1
ATOM 739 C C . TRP A 1 88 ? 12.570 -0.829 -22.862 1.00 80.56 88 TRP A C 1
ATOM 741 O O . TRP A 1 88 ? 12.747 -0.144 -23.873 1.00 80.56 88 TRP A O 1
ATOM 751 N N . VAL A 1 89 ? 11.359 -1.040 -22.344 1.00 79.12 89 VAL A N 1
ATOM 752 C CA . VAL A 1 89 ? 10.098 -0.535 -22.910 1.00 79.12 89 VAL A CA 1
ATOM 753 C C . VAL A 1 89 ? 9.894 0.958 -22.642 1.00 79.12 89 VAL A C 1
ATOM 755 O O . VAL A 1 89 ? 9.417 1.654 -23.534 1.00 79.12 89 VAL A O 1
ATOM 758 N N . TYR A 1 90 ? 10.310 1.463 -21.473 1.00 70.62 90 TYR A N 1
ATOM 759 C CA . TYR A 1 90 ? 10.093 2.846 -21.018 1.00 70.62 90 TYR A CA 1
ATOM 760 C C . TYR A 1 90 ? 10.588 3.908 -22.007 1.00 70.62 90 TYR A C 1
ATOM 762 O O . TYR A 1 90 ? 10.078 5.024 -22.014 1.00 70.62 90 TYR A O 1
ATOM 770 N N . ASN A 1 91 ? 11.575 3.584 -22.850 1.00 65.81 91 ASN A N 1
ATOM 771 C CA . ASN A 1 91 ? 12.126 4.557 -23.778 1.00 65.81 91 ASN A CA 1
ATOM 772 C C . ASN A 1 91 ? 12.372 4.012 -25.193 1.00 65.81 91 ASN A C 1
ATOM 774 O O . ASN A 1 91 ? 12.911 2.920 -25.405 1.00 65.81 91 ASN A O 1
ATOM 778 N N . ASN A 1 92 ? 12.050 4.826 -26.196 1.00 65.25 92 ASN A N 1
ATOM 779 C CA . ASN A 1 92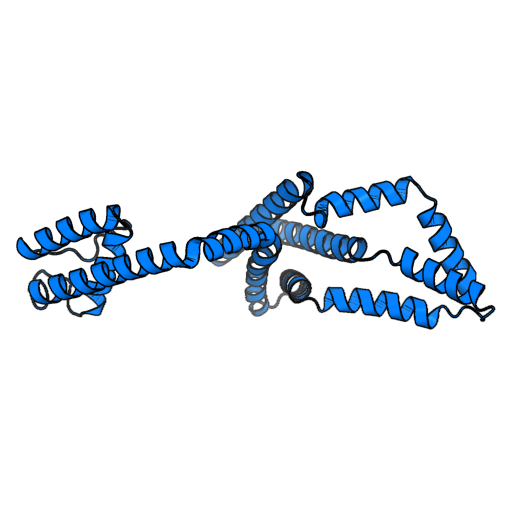 ? 12.469 4.643 -27.579 1.00 65.25 92 ASN A CA 1
ATOM 780 C C . ASN A 1 92 ? 13.850 5.269 -27.778 1.00 65.25 92 ASN A C 1
ATOM 782 O O . ASN A 1 92 ? 14.004 6.250 -28.493 1.00 65.25 92 ASN A O 1
ATOM 786 N N . SER A 1 93 ? 14.883 4.649 -27.196 1.00 62.62 93 SER A N 1
ATOM 787 C CA . SER A 1 93 ? 16.279 5.092 -27.356 1.00 62.62 93 SER A CA 1
ATOM 788 C C . SER A 1 93 ? 16.695 5.283 -28.824 1.00 62.62 93 SER A C 1
ATOM 790 O O . SER A 1 93 ? 17.608 6.045 -29.104 1.00 62.62 93 SER A O 1
ATOM 792 N N . ARG A 1 94 ? 16.008 4.619 -29.762 1.00 59.62 94 ARG A N 1
ATOM 793 C CA . ARG A 1 94 ? 16.202 4.766 -31.211 1.00 59.62 94 ARG A CA 1
ATOM 794 C C . ARG A 1 94 ? 15.611 6.044 -31.771 1.00 59.62 94 ARG A C 1
ATOM 796 O O . ARG A 1 94 ? 16.309 6.706 -32.518 1.00 59.62 94 ARG A O 1
ATOM 803 N N . ALA A 1 95 ? 14.388 6.395 -31.371 1.00 61.38 95 ALA A N 1
ATOM 804 C CA . ALA A 1 95 ? 13.743 7.634 -31.793 1.00 61.38 95 ALA A CA 1
ATOM 805 C C . ALA A 1 95 ? 14.602 8.839 -31.393 1.00 61.38 95 ALA A C 1
ATOM 807 O O . ALA A 1 95 ? 14.847 9.705 -32.212 1.00 61.38 95 ALA A O 1
ATOM 808 N N . ILE A 1 96 ? 15.193 8.809 -30.193 1.00 64.19 96 ILE A N 1
ATOM 809 C CA . ILE A 1 96 ? 16.110 9.858 -29.717 1.00 64.19 96 ILE A CA 1
ATOM 810 C C . ILE A 1 96 ? 17.377 9.943 -30.581 1.00 64.19 96 ILE A C 1
ATOM 812 O O . ILE A 1 96 ? 17.846 11.033 -30.898 1.00 64.19 96 ILE A O 1
ATOM 816 N N . ILE A 1 97 ? 17.952 8.798 -30.965 1.00 65.19 97 ILE A N 1
ATOM 817 C CA . ILE A 1 97 ? 19.164 8.756 -31.800 1.00 65.19 97 ILE A CA 1
ATOM 818 C C . ILE A 1 97 ? 18.860 9.198 -33.238 1.00 65.19 97 ILE A C 1
ATOM 820 O O . ILE A 1 97 ? 19.686 9.891 -33.828 1.00 65.19 97 ILE A O 1
ATOM 824 N N . ILE A 1 98 ? 17.703 8.813 -33.782 1.00 65.38 98 ILE A N 1
ATOM 825 C CA . ILE A 1 98 ? 17.246 9.167 -35.132 1.00 65.38 98 ILE A CA 1
ATOM 826 C C . ILE A 1 98 ? 16.901 10.658 -35.192 1.00 65.38 98 ILE A C 1
ATOM 828 O O . ILE A 1 98 ? 17.493 11.365 -35.994 1.00 65.38 98 ILE A O 1
ATOM 832 N N . GLU A 1 99 ? 16.092 11.174 -34.266 1.00 67.94 99 GLU A N 1
ATOM 833 C CA . GLU A 1 99 ? 15.712 12.593 -34.198 1.00 67.94 99 GLU A CA 1
ATOM 834 C C . GLU A 1 99 ? 16.940 13.507 -34.045 1.00 67.94 99 GLU A C 1
ATOM 836 O O . GLU A 1 99 ? 17.069 14.529 -34.716 1.00 67.94 99 GLU A O 1
ATOM 841 N N . ARG A 1 100 ? 17.908 13.130 -33.196 1.00 64.88 100 ARG A N 1
ATOM 842 C CA . ARG A 1 100 ? 19.169 13.877 -33.047 1.00 64.88 100 ARG A CA 1
ATOM 843 C C . ARG A 1 100 ? 20.055 13.799 -34.290 1.00 64.88 100 ARG A C 1
ATOM 845 O O . ARG A 1 100 ? 20.798 14.746 -34.547 1.00 64.88 100 ARG A O 1
ATOM 852 N N . PHE A 1 101 ? 20.021 12.683 -35.015 1.00 65.81 101 PHE A N 1
ATOM 853 C CA . PHE A 1 101 ? 20.754 12.517 -36.266 1.00 65.81 101 PHE A CA 1
ATOM 854 C C . PHE A 1 101 ? 20.129 13.357 -37.383 1.00 65.81 101 PHE A C 1
ATOM 856 O O . PHE A 1 101 ? 20.840 14.161 -37.979 1.00 65.81 101 PHE A O 1
ATOM 863 N N . GLU A 1 102 ? 18.812 13.267 -37.573 1.00 71.56 102 GLU A N 1
ATOM 864 C CA . GLU A 1 102 ? 18.045 14.086 -38.515 1.00 71.56 102 GLU A CA 1
ATOM 865 C C . GLU A 1 102 ? 18.254 15.574 -38.228 1.00 71.56 102 GLU A C 1
ATOM 867 O O . GLU A 1 102 ? 18.610 16.336 -39.117 1.00 71.56 102 GLU A O 1
ATOM 872 N N . ARG A 1 103 ? 18.146 16.006 -36.966 1.00 71.31 103 ARG A N 1
ATOM 873 C CA . ARG A 1 103 ? 18.353 17.413 -36.584 1.00 71.31 103 ARG A CA 1
ATOM 874 C C . ARG A 1 103 ? 19.780 17.904 -36.854 1.00 71.31 103 ARG A C 1
ATOM 876 O O . ARG A 1 103 ? 19.969 19.076 -37.168 1.00 71.31 103 ARG A O 1
ATOM 883 N N . ALA A 1 104 ? 20.789 17.041 -36.724 1.00 70.62 104 ALA A N 1
ATOM 884 C CA . ALA A 1 104 ? 22.169 17.383 -37.076 1.00 70.62 104 ALA A CA 1
ATOM 885 C C . ALA A 1 104 ? 22.363 17.472 -38.598 1.00 70.62 104 ALA A C 1
ATOM 887 O O . ALA A 1 104 ? 23.089 18.349 -39.064 1.00 70.62 104 ALA A O 1
ATOM 888 N N . GLU A 1 105 ? 21.685 16.608 -39.353 1.00 72.25 105 GLU A N 1
ATOM 889 C CA . GLU A 1 105 ? 21.671 16.606 -40.816 1.00 72.25 105 GLU A CA 1
ATOM 890 C C . GLU A 1 105 ? 20.958 17.847 -41.380 1.00 72.25 105 GLU A C 1
ATOM 892 O O . GLU A 1 105 ? 21.538 18.545 -42.211 1.00 72.25 105 GLU A O 1
ATOM 897 N N . PHE A 1 106 ? 19.786 18.210 -40.840 1.00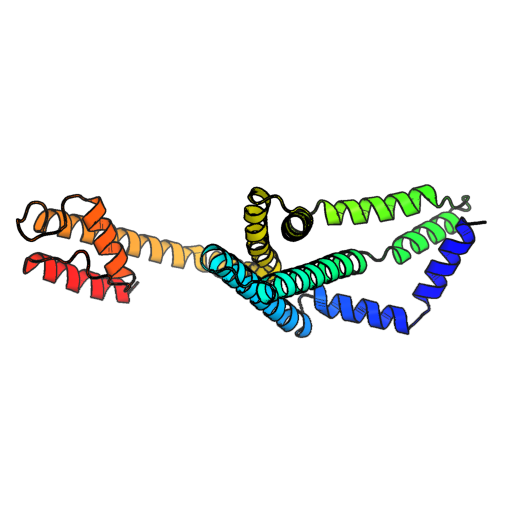 72.56 106 PHE A N 1
ATOM 898 C CA . PHE A 1 106 ? 19.056 19.444 -41.167 1.00 72.56 106 PHE A CA 1
ATOM 899 C C . PHE A 1 106 ? 19.868 20.716 -40.892 1.00 72.56 106 PHE A C 1
ATOM 901 O O . PHE A 1 106 ? 19.768 21.687 -41.633 1.00 72.56 106 PHE A O 1
ATOM 908 N N . MET A 1 107 ? 20.679 20.724 -39.831 1.00 76.00 107 MET A N 1
ATOM 909 C CA . MET A 1 107 ? 21.507 21.876 -39.443 1.00 76.00 107 MET A CA 1
ATOM 910 C C . MET A 1 107 ? 22.891 21.882 -40.119 1.00 76.00 107 MET A C 1
ATOM 912 O O . MET A 1 107 ? 23.741 22.685 -39.737 1.00 76.00 107 MET A O 1
ATOM 916 N N . HIS A 1 108 ? 23.155 20.965 -41.064 1.00 71.38 108 HIS A N 1
ATOM 917 C CA . HIS A 1 108 ? 24.466 20.749 -41.701 1.00 71.38 108 HIS A CA 1
ATOM 918 C C . HIS A 1 108 ? 25.638 20.642 -40.704 1.00 71.38 108 HIS A C 1
ATOM 920 O O . HIS A 1 108 ? 26.780 20.999 -40.997 1.00 71.38 108 HIS A O 1
ATOM 926 N N . ALA A 1 109 ? 25.362 20.142 -39.500 1.00 73.00 109 ALA A N 1
ATOM 927 C CA . ALA A 1 109 ? 26.328 20.037 -38.421 1.00 73.00 109 ALA A CA 1
ATOM 928 C C . ALA A 1 109 ? 26.919 18.622 -38.348 1.00 73.00 109 ALA A C 1
ATOM 930 O O . ALA A 1 109 ? 26.267 17.617 -38.631 1.00 73.00 109 ALA A O 1
ATOM 931 N N . ASN A 1 110 ? 28.169 18.515 -37.891 1.00 69.00 110 ASN A N 1
ATOM 932 C CA . ASN A 1 110 ? 28.803 17.216 -37.674 1.00 69.00 110 ASN A CA 1
ATOM 933 C C . ASN A 1 110 ? 28.111 16.462 -36.528 1.00 69.00 110 ASN A C 1
ATOM 935 O O . ASN A 1 110 ? 28.233 16.840 -35.361 1.00 69.00 110 ASN A O 1
ATOM 939 N N . PHE A 1 111 ? 27.425 15.363 -36.850 1.00 67.94 111 PHE A N 1
ATOM 940 C CA . PHE A 1 111 ? 26.745 14.528 -35.862 1.00 67.94 111 PHE A CA 1
ATOM 941 C C . PHE A 1 111 ? 27.726 13.946 -34.827 1.00 67.94 111 PHE A C 1
ATOM 943 O O . PHE A 1 111 ? 28.613 13.142 -35.141 1.00 67.94 111 PHE A O 1
ATOM 950 N N . ARG A 1 112 ? 27.532 14.327 -33.559 1.00 69.12 112 ARG A N 1
ATOM 951 C CA . ARG A 1 112 ? 28.274 13.805 -32.404 1.00 69.12 112 ARG A CA 1
ATOM 952 C C . ARG A 1 112 ? 27.390 12.818 -31.639 1.00 69.12 112 ARG A C 1
ATOM 954 O O . ARG A 1 112 ? 26.348 13.193 -31.119 1.00 69.12 112 ARG A O 1
ATOM 961 N N . LEU A 1 113 ? 27.843 11.569 -31.510 1.00 64.88 113 LEU A N 1
ATOM 962 C CA . LEU A 1 113 ? 27.155 10.526 -30.727 1.00 64.88 113 LEU A CA 1
ATOM 963 C C . LEU A 1 113 ? 27.109 10.811 -29.226 1.00 64.88 113 LEU A C 1
ATOM 965 O O . LEU A 1 113 ? 26.175 10.384 -28.558 1.00 64.88 113 LEU A O 1
ATOM 969 N N . ALA A 1 114 ? 28.155 11.443 -28.688 1.00 70.12 114 ALA A N 1
ATOM 970 C CA . ALA A 1 114 ? 28.326 11.636 -27.252 1.00 70.12 114 ALA A CA 1
ATOM 971 C C . ALA A 1 114 ? 27.109 12.310 -26.582 1.00 70.12 114 ALA A C 1
ATOM 973 O O . ALA A 1 114 ? 26.609 11.746 -25.610 1.00 70.12 114 ALA A O 1
ATOM 974 N N . PRO A 1 115 ? 26.557 13.429 -27.103 1.00 71.69 115 PRO A N 1
ATOM 975 C CA . PRO A 1 115 ? 25.344 14.020 -26.537 1.00 71.69 115 PRO A CA 1
ATOM 976 C C . PRO A 1 115 ? 24.105 13.123 -26.688 1.00 71.69 115 PRO A C 1
ATOM 978 O O . PRO A 1 115 ? 23.327 13.021 -25.747 1.00 71.69 115 PRO A O 1
ATOM 981 N N . ALA A 1 116 ? 23.942 12.414 -27.811 1.00 67.75 116 ALA A N 1
ATOM 982 C CA . ALA A 1 116 ? 22.796 11.521 -28.024 1.00 67.75 116 ALA A CA 1
ATOM 983 C C . ALA A 1 116 ? 22.809 10.312 -27.066 1.00 67.75 116 ALA A C 1
ATOM 985 O O . ALA A 1 116 ? 21.783 9.949 -26.494 1.00 67.75 116 ALA A O 1
ATOM 986 N N . LEU A 1 117 ? 23.980 9.708 -26.835 1.00 70.62 117 LEU A N 1
ATOM 987 C CA . LEU A 1 117 ? 24.146 8.645 -25.840 1.00 70.62 117 LEU A CA 1
ATOM 988 C C . LEU A 1 117 ? 23.980 9.179 -24.412 1.00 70.62 117 LEU A C 1
ATOM 990 O O . LEU A 1 117 ? 23.364 8.506 -23.588 1.00 70.62 117 LEU A O 1
ATOM 994 N N . GLY A 1 118 ? 24.465 10.393 -24.138 1.00 70.06 118 GLY A N 1
ATOM 995 C CA . GLY A 1 118 ? 24.253 11.083 -22.867 1.00 70.06 118 GLY A CA 1
ATOM 996 C C . GLY A 1 118 ? 22.770 11.275 -22.545 1.00 70.06 118 GLY A C 1
ATOM 997 O O . GLY A 1 118 ? 22.351 10.990 -21.428 1.00 70.06 118 GLY A O 1
ATOM 998 N N . GLU A 1 119 ? 21.947 11.659 -23.523 1.00 71.38 119 GLU A N 1
ATOM 999 C CA . GLU A 1 119 ? 20.492 11.772 -23.345 1.00 71.38 119 GLU A CA 1
ATOM 1000 C C . GLU A 1 119 ? 19.812 10.424 -23.114 1.00 71.38 119 GLU A C 1
ATOM 1002 O O . GLU A 1 119 ? 18.956 10.313 -22.235 1.00 71.38 119 GLU A O 1
ATOM 1007 N N . VAL A 1 120 ? 20.212 9.380 -23.845 1.00 73.38 120 VAL A N 1
ATOM 1008 C CA . VAL A 1 120 ? 19.692 8.021 -23.630 1.00 73.38 120 VAL A CA 1
ATOM 1009 C C . VAL A 1 120 ? 20.019 7.529 -22.218 1.00 73.38 120 VAL A C 1
ATOM 1011 O O . VAL A 1 120 ? 19.145 6.976 -21.544 1.00 73.38 120 VAL A O 1
ATOM 1014 N N . ILE A 1 121 ? 21.253 7.749 -21.752 1.00 75.06 121 ILE A N 1
ATOM 1015 C CA . ILE A 1 121 ? 21.686 7.391 -20.396 1.00 75.06 121 ILE A CA 1
ATOM 1016 C C . ILE A 1 121 ? 20.924 8.218 -19.363 1.00 75.06 121 ILE A C 1
ATOM 1018 O O . ILE A 1 121 ? 20.387 7.644 -18.422 1.00 75.06 121 ILE A O 1
ATOM 1022 N N . ASN A 1 122 ? 20.800 9.532 -19.555 1.00 76.50 122 ASN A N 1
ATOM 1023 C CA . ASN A 1 122 ? 20.096 10.408 -18.622 1.00 76.50 122 ASN A CA 1
ATOM 1024 C C . ASN A 1 122 ? 18.607 10.038 -18.509 1.00 76.50 122 ASN A C 1
ATOM 1026 O O . ASN A 1 122 ? 18.048 9.995 -17.419 1.00 76.50 122 ASN A O 1
ATOM 1030 N N . GLN A 1 123 ? 17.950 9.673 -19.612 1.00 72.56 123 GLN A N 1
ATOM 1031 C CA . GLN A 1 123 ? 16.563 9.207 -19.561 1.00 72.56 123 GLN A CA 1
ATOM 1032 C C . GLN A 1 123 ? 16.413 7.835 -18.885 1.00 72.56 123 GLN A C 1
ATOM 1034 O O . GLN A 1 123 ? 15.441 7.617 -18.162 1.00 72.56 123 GLN A O 1
ATOM 1039 N N . LYS A 1 124 ? 17.376 6.919 -19.062 1.00 78.31 124 LYS A N 1
ATOM 1040 C CA . LYS A 1 124 ? 17.414 5.655 -18.305 1.00 78.31 124 LYS A CA 1
ATOM 1041 C C . LYS A 1 124 ? 17.692 5.888 -16.821 1.00 78.31 124 LYS A C 1
ATOM 1043 O O . LYS A 1 124 ? 17.085 5.224 -15.987 1.00 78.31 124 LYS A O 1
ATOM 1048 N N . TRP A 1 125 ? 18.542 6.857 -16.494 1.00 75.06 125 TRP A N 1
ATOM 1049 C CA . TRP A 1 125 ? 18.808 7.273 -15.121 1.00 75.06 125 TRP A CA 1
ATOM 1050 C C . TRP A 1 125 ? 17.564 7.875 -14.470 1.00 75.06 125 TRP A C 1
ATOM 1052 O O . TRP A 1 125 ? 17.222 7.484 -13.365 1.00 75.06 125 TRP A O 1
ATOM 1062 N N . ARG A 1 126 ? 16.814 8.721 -15.190 1.00 76.50 126 ARG A N 1
ATOM 1063 C CA . ARG A 1 126 ? 15.516 9.251 -14.735 1.00 76.50 126 ARG A CA 1
ATOM 1064 C C . ARG A 1 126 ? 14.500 8.149 -14.428 1.00 76.50 126 ARG A C 1
ATOM 1066 O O . ARG A 1 126 ? 13.717 8.295 -13.495 1.00 76.50 126 ARG A O 1
ATOM 1073 N N . TYR A 1 127 ? 14.504 7.056 -15.196 1.00 76.81 127 TYR A N 1
ATOM 1074 C CA . TYR A 1 127 ? 13.699 5.879 -14.867 1.00 76.81 127 TYR A CA 1
ATOM 1075 C C . TYR A 1 127 ? 14.215 5.190 -13.601 1.00 76.81 127 TYR A C 1
ATOM 1077 O O . TYR A 1 127 ? 13.434 4.954 -12.689 1.00 76.81 127 TYR A O 1
ATOM 1085 N N . ALA A 1 128 ? 15.519 4.911 -13.512 1.00 76.25 128 ALA A N 1
ATOM 1086 C CA . ALA A 1 128 ? 16.119 4.258 -12.348 1.00 76.25 128 ALA A CA 1
ATOM 1087 C C . ALA A 1 128 ? 15.962 5.072 -11.048 1.00 76.25 128 ALA A C 1
ATOM 1089 O O . ALA A 1 128 ? 15.815 4.485 -9.982 1.00 76.25 128 ALA A O 1
ATOM 1090 N N . SER A 1 129 ? 15.931 6.406 -11.139 1.00 75.81 129 SER A N 1
ATOM 1091 C CA . SER A 1 129 ? 15.681 7.323 -10.023 1.00 75.81 129 SER A CA 1
ATOM 1092 C C . SER A 1 129 ? 14.193 7.531 -9.718 1.00 75.81 129 SER A C 1
ATOM 1094 O O . SER A 1 129 ? 13.859 8.304 -8.824 1.00 75.81 129 SER A O 1
ATOM 1096 N N . SER A 1 130 ? 13.281 6.898 -10.464 1.00 79.12 130 SER A N 1
ATOM 1097 C CA . SER A 1 130 ? 11.858 6.912 -10.129 1.00 79.12 130 SER A CA 1
ATOM 1098 C C . SER A 1 130 ? 11.646 6.193 -8.791 1.00 79.12 130 SER A C 1
ATOM 1100 O O . SER A 1 130 ? 12.161 5.083 -8.632 1.00 79.12 130 SER A O 1
ATOM 1102 N N . PRO A 1 131 ? 10.846 6.743 -7.856 1.00 74.62 131 PRO A N 1
ATOM 1103 C CA . PRO A 1 131 ? 10.561 6.101 -6.569 1.00 74.62 131 PRO A CA 1
ATOM 1104 C C . PRO A 1 131 ? 10.108 4.646 -6.723 1.00 74.62 131 PRO A C 1
ATOM 1106 O O . PRO A 1 131 ? 10.538 3.757 -5.994 1.00 74.62 131 PRO A O 1
ATOM 1109 N N . LEU A 1 132 ? 9.301 4.384 -7.750 1.00 75.50 132 LEU A N 1
ATOM 1110 C CA . LEU A 1 132 ? 8.826 3.051 -8.076 1.00 75.50 132 LEU A CA 1
ATOM 1111 C C . LEU A 1 132 ? 9.970 2.125 -8.517 1.00 75.50 132 LEU A C 1
ATOM 1113 O O . LEU A 1 132 ? 10.000 0.970 -8.099 1.00 75.50 132 LEU A O 1
ATOM 1117 N N . ALA A 1 133 ? 10.888 2.584 -9.371 1.00 80.50 133 ALA A N 1
ATOM 1118 C CA . ALA A 1 133 ? 12.008 1.773 -9.854 1.00 80.50 133 ALA A CA 1
ATOM 1119 C C . ALA A 1 133 ? 13.037 1.492 -8.747 1.00 80.50 133 ALA A C 1
ATOM 1121 O O . ALA A 1 133 ? 13.637 0.419 -8.726 1.00 80.50 133 ALA A O 1
ATOM 1122 N N . ILE A 1 134 ? 13.192 2.424 -7.803 1.00 80.50 134 ILE A N 1
ATOM 1123 C CA . ILE A 1 134 ? 13.994 2.232 -6.590 1.00 80.50 134 ILE A CA 1
ATOM 1124 C C . ILE A 1 134 ? 13.386 1.121 -5.728 1.00 80.50 134 ILE A C 1
ATOM 1126 O O . ILE A 1 134 ? 14.120 0.256 -5.264 1.00 80.50 134 ILE A O 1
ATOM 1130 N N . ILE A 1 135 ? 12.058 1.090 -5.561 1.00 81.25 135 ILE A N 1
ATOM 1131 C CA . ILE A 1 135 ? 11.367 0.010 -4.836 1.00 81.25 135 ILE A CA 1
ATOM 1132 C C . ILE A 1 135 ? 11.639 -1.356 -5.482 1.00 81.25 135 ILE A C 1
ATOM 1134 O O . ILE A 1 135 ? 11.939 -2.310 -4.768 1.00 81.25 135 ILE A O 1
ATOM 1138 N N . ASP A 1 136 ? 11.602 -1.459 -6.816 1.00 80.44 136 ASP A N 1
ATOM 1139 C CA . ASP A 1 136 ? 11.952 -2.712 -7.504 1.00 80.44 136 ASP A CA 1
ATOM 1140 C C . ASP A 1 136 ? 13.400 -3.120 -7.233 1.00 80.44 136 ASP A C 1
ATOM 1142 O O . ASP A 1 136 ? 13.676 -4.289 -6.969 1.00 80.44 136 ASP A O 1
ATOM 1146 N N . LEU A 1 137 ? 14.325 -2.159 -7.278 1.00 81.25 137 LEU A N 1
ATOM 1147 C CA . LEU A 1 137 ? 15.736 -2.417 -7.020 1.00 81.25 137 LEU A CA 1
ATOM 1148 C C . LEU A 1 137 ? 15.955 -2.882 -5.574 1.00 81.25 137 LEU A C 1
ATOM 1150 O O . LEU A 1 137 ? 16.660 -3.863 -5.3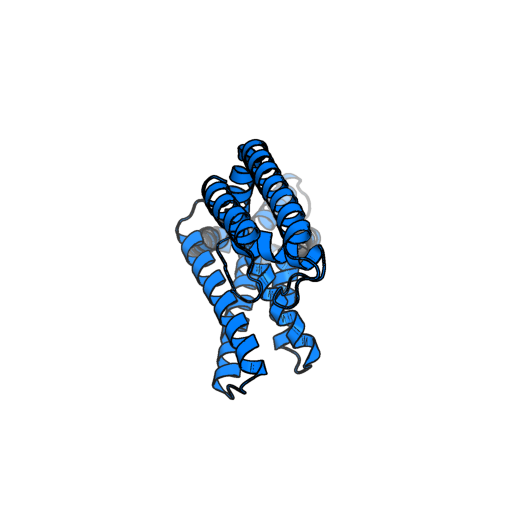51 1.00 81.25 137 LEU A O 1
ATOM 1154 N N . LEU A 1 138 ? 15.306 -2.234 -4.603 1.00 79.81 138 LEU A N 1
ATOM 1155 C CA . LEU A 1 138 ? 15.337 -2.617 -3.188 1.00 79.81 138 LEU A CA 1
ATOM 1156 C C . LEU A 1 138 ? 14.694 -3.984 -2.932 1.00 79.81 138 LEU A C 1
ATOM 1158 O O . LEU A 1 138 ? 15.134 -4.692 -2.034 1.00 79.81 138 LEU A O 1
ATOM 1162 N N . ALA A 1 139 ? 13.695 -4.380 -3.722 1.00 75.06 139 ALA A N 1
ATOM 1163 C CA . ALA A 1 139 ? 13.080 -5.704 -3.638 1.00 75.06 139 ALA A CA 1
ATOM 1164 C C . ALA A 1 139 ? 13.989 -6.830 -4.172 1.00 75.06 139 ALA A C 1
ATOM 1166 O O . ALA A 1 139 ? 13.821 -7.988 -3.781 1.00 75.06 139 ALA A O 1
ATOM 1167 N N . ILE A 1 140 ? 14.934 -6.491 -5.057 1.00 77.06 140 ILE A N 1
ATOM 1168 C CA . ILE A 1 140 ? 15.875 -7.408 -5.720 1.00 77.06 140 ILE A CA 1
ATOM 1169 C C . ILE A 1 140 ? 17.218 -7.490 -4.969 1.00 77.06 140 ILE A C 1
ATOM 1171 O O . ILE A 1 140 ? 17.828 -8.556 -4.895 1.00 77.06 140 ILE A O 1
ATOM 1175 N N . LEU A 1 141 ? 17.685 -6.373 -4.400 1.00 73.25 141 LEU A N 1
ATOM 1176 C CA . LEU A 1 141 ? 18.997 -6.224 -3.753 1.00 73.25 141 LEU A CA 1
ATOM 1177 C C . LEU A 1 141 ? 19.325 -7.284 -2.673 1.00 73.25 141 LEU A C 1
ATOM 1179 O O . LEU A 1 141 ? 20.462 -7.766 -2.649 1.00 73.25 141 LEU A O 1
ATOM 1183 N N . PRO A 1 142 ? 18.398 -7.668 -1.775 1.00 68.44 142 PRO A N 1
ATOM 1184 C CA . PRO A 1 142 ? 18.734 -8.503 -0.624 1.00 68.44 142 PRO A CA 1
ATOM 1185 C C . PRO A 1 142 ? 19.090 -9.936 -0.992 1.00 68.44 142 PRO A C 1
ATOM 1187 O O . PRO A 1 142 ? 19.874 -10.568 -0.290 1.00 68.44 142 PRO A O 1
ATOM 1190 N N . SER A 1 143 ? 18.564 -10.435 -2.111 1.00 65.88 143 SER A N 1
ATOM 1191 C CA . SER A 1 143 ? 18.774 -11.817 -2.543 1.00 65.88 143 SER A CA 1
ATOM 1192 C C . SER A 1 143 ? 20.202 -12.085 -3.039 1.00 65.88 143 SER A C 1
ATOM 1194 O O . SER A 1 143 ? 20.577 -13.237 -3.223 1.00 65.88 143 SER A O 1
ATOM 1196 N N . PHE A 1 144 ? 21.032 -11.046 -3.204 1.00 64.06 144 PHE A N 1
ATOM 1197 C CA . PHE A 1 144 ? 22.428 -11.171 -3.641 1.00 64.06 144 PHE A CA 1
ATOM 1198 C C . PHE A 1 144 ? 23.457 -11.204 -2.505 1.00 64.06 144 PHE A C 1
ATOM 1200 O O . PHE A 1 144 ? 24.630 -11.477 -2.759 1.00 64.06 144 PHE A O 1
ATOM 1207 N N . ARG A 1 145 ? 23.074 -10.910 -1.255 1.00 61.53 145 ARG A N 1
ATOM 1208 C CA . ARG A 1 145 ? 24.016 -10.895 -0.125 1.00 61.53 145 ARG A CA 1
ATOM 1209 C C . ARG A 1 145 ? 23.446 -11.680 1.050 1.00 61.53 145 ARG A C 1
ATOM 1211 O O . ARG A 1 145 ? 22.413 -11.311 1.591 1.00 61.53 145 ARG A O 1
ATOM 1218 N N . GLY A 1 146 ? 24.167 -12.711 1.498 1.00 62.81 146 GLY A N 1
ATOM 1219 C CA . GLY A 1 146 ? 23.798 -13.613 2.605 1.00 62.81 146 GLY A CA 1
ATOM 1220 C C . GLY A 1 146 ? 23.722 -12.977 4.003 1.00 62.81 146 GLY A C 1
ATOM 1221 O O . GLY A 1 146 ? 23.858 -13.667 5.008 1.00 62.81 146 GLY A O 1
ATOM 1222 N N . VAL A 1 147 ? 23.522 -11.662 4.097 1.00 68.25 147 VAL A N 1
ATOM 1223 C CA . VAL A 1 147 ? 23.402 -10.925 5.356 1.00 68.25 147 VAL A CA 1
ATOM 1224 C C . VAL A 1 147 ? 21.949 -10.974 5.817 1.00 68.25 147 VAL A C 1
ATOM 1226 O O . VAL A 1 147 ? 21.066 -10.391 5.191 1.00 68.25 147 VAL A O 1
ATOM 1229 N N . ARG A 1 148 ? 21.696 -11.647 6.944 1.00 68.44 148 ARG A N 1
ATOM 1230 C CA . ARG A 1 148 ? 20.350 -11.867 7.508 1.00 68.44 148 ARG A CA 1
ATOM 1231 C C . ARG A 1 148 ? 19.546 -10.571 7.687 1.00 68.44 148 ARG A C 1
ATOM 1233 O O . ARG A 1 148 ? 18.344 -10.577 7.459 1.00 68.44 148 ARG A O 1
ATOM 1240 N N . VAL A 1 149 ? 20.212 -9.464 8.024 1.00 70.94 149 VAL A N 1
ATOM 1241 C CA . VAL A 1 149 ? 19.583 -8.142 8.210 1.00 70.94 149 VAL A CA 1
ATOM 1242 C C . VAL A 1 149 ? 18.993 -7.601 6.907 1.00 70.94 149 VAL A C 1
ATOM 1244 O O . VAL A 1 149 ? 17.950 -6.957 6.936 1.00 70.94 149 VAL A O 1
ATOM 1247 N N . LEU A 1 150 ? 19.587 -7.912 5.748 1.00 72.81 150 LEU A N 1
ATOM 1248 C CA . LEU A 1 150 ? 19.048 -7.443 4.474 1.00 72.81 150 LEU A CA 1
ATOM 1249 C C . LEU A 1 150 ? 17.717 -8.115 4.117 1.00 72.81 150 LEU A C 1
ATOM 1251 O O . LEU A 1 150 ? 16.955 -7.553 3.338 1.00 72.81 150 LEU A O 1
ATOM 1255 N N . ARG A 1 151 ? 17.370 -9.257 4.731 1.00 72.44 151 ARG A N 1
ATOM 1256 C CA . ARG A 1 151 ? 16.083 -9.930 4.489 1.00 72.44 151 ARG A CA 1
ATOM 1257 C C . ARG A 1 151 ? 14.881 -9.056 4.830 1.00 72.44 151 ARG A C 1
ATOM 1259 O O . ARG A 1 151 ? 13.842 -9.222 4.204 1.00 72.44 151 ARG A O 1
ATOM 1266 N N . ILE A 1 152 ? 15.011 -8.089 5.745 1.00 73.25 152 ILE A N 1
ATOM 1267 C CA . ILE A 1 152 ? 13.919 -7.145 6.024 1.00 73.25 152 ILE A CA 1
ATOM 1268 C C . ILE A 1 152 ? 13.554 -6.331 4.780 1.00 73.25 152 ILE A C 1
ATOM 1270 O O . ILE A 1 152 ? 12.385 -6.028 4.559 1.00 73.25 152 ILE A O 1
ATOM 1274 N N . PHE A 1 153 ? 14.531 -6.062 3.908 1.00 75.44 153 PHE A N 1
ATOM 1275 C CA . PHE A 1 153 ? 14.277 -5.350 2.668 1.00 75.44 153 PHE A CA 1
ATOM 1276 C C . PHE A 1 153 ? 13.476 -6.187 1.662 1.00 75.44 153 PHE A C 1
ATOM 1278 O O . PHE A 1 153 ? 12.880 -5.625 0.747 1.00 75.44 153 PHE A O 1
ATOM 1285 N N . LEU A 1 154 ? 13.380 -7.511 1.837 1.00 74.62 154 LEU A N 1
ATOM 1286 C CA . LEU A 1 154 ? 12.499 -8.341 1.013 1.00 74.62 154 LEU A CA 1
ATOM 1287 C C . LEU A 1 154 ? 11.038 -7.941 1.207 1.00 74.62 154 LEU A C 1
ATOM 1289 O O . LEU A 1 154 ? 10.288 -8.034 0.242 1.00 74.62 154 LEU A O 1
ATOM 1293 N N . LEU A 1 155 ? 10.651 -7.417 2.380 1.00 79.06 155 LEU A N 1
ATOM 1294 C CA . LEU A 1 155 ? 9.321 -6.843 2.600 1.00 79.06 155 LEU A CA 1
ATOM 1295 C C . LEU A 1 155 ? 9.074 -5.618 1.716 1.00 79.06 155 LEU A C 1
ATOM 1297 O O . LEU A 1 155 ? 7.917 -5.343 1.404 1.00 79.06 155 LEU A O 1
ATOM 1301 N N . PHE A 1 156 ? 10.118 -4.931 1.221 1.00 81.50 156 PHE A N 1
ATOM 1302 C CA . PHE A 1 156 ? 9.906 -3.807 0.311 1.00 81.50 156 PHE A CA 1
ATOM 1303 C C . PHE A 1 156 ? 9.241 -4.225 -1.005 1.00 81.50 156 PHE A C 1
ATOM 1305 O O . PHE A 1 156 ? 8.617 -3.392 -1.660 1.00 81.50 156 PHE A O 1
ATOM 1312 N N . ARG A 1 157 ? 9.275 -5.516 -1.373 1.00 82.25 157 ARG A N 1
ATOM 1313 C CA . ARG A 1 157 ? 8.510 -6.017 -2.524 1.00 82.25 157 ARG A CA 1
ATOM 1314 C C . ARG A 1 157 ? 6.996 -5.842 -2.356 1.00 82.25 157 ARG A C 1
ATOM 1316 O O . ARG A 1 157 ? 6.309 -5.758 -3.365 1.00 82.25 157 ARG A O 1
ATOM 1323 N N . LEU A 1 158 ? 6.477 -5.716 -1.126 1.00 83.25 158 LEU A N 1
ATOM 1324 C CA . LEU A 1 158 ? 5.079 -5.332 -0.886 1.00 83.25 158 LEU A CA 1
ATOM 1325 C C . LEU A 1 158 ? 4.785 -3.932 -1.416 1.00 83.25 158 LEU A C 1
ATOM 1327 O O . LEU A 1 158 ? 3.712 -3.709 -1.968 1.00 83.25 158 LEU A O 1
ATOM 1331 N N . PHE A 1 159 ? 5.742 -3.000 -1.352 1.00 81.75 159 PHE A N 1
ATOM 1332 C CA . PHE A 1 159 ? 5.533 -1.671 -1.926 1.00 81.75 159 PHE A CA 1
ATOM 1333 C C . PHE A 1 159 ? 5.412 -1.708 -3.454 1.00 81.75 159 PHE A C 1
ATOM 1335 O O . PHE A 1 159 ? 4.890 -0.769 -4.049 1.00 81.75 159 PHE A O 1
ATOM 1342 N N . LYS A 1 160 ? 5.813 -2.802 -4.113 1.00 76.44 160 LYS A N 1
ATOM 1343 C CA . LYS A 1 160 ? 5.565 -3.004 -5.545 1.00 76.44 160 LYS A CA 1
ATOM 1344 C C . LYS A 1 160 ? 4.064 -3.050 -5.861 1.00 76.44 160 LYS A C 1
ATOM 1346 O O . LYS A 1 160 ? 3.668 -2.644 -6.952 1.00 76.44 160 LYS A O 1
ATOM 1351 N N . LEU A 1 161 ? 3.226 -3.434 -4.889 1.00 76.94 161 LEU A N 1
ATOM 1352 C CA . LEU A 1 161 ? 1.764 -3.347 -4.978 1.00 76.94 161 LEU A CA 1
ATOM 1353 C C . LEU A 1 161 ? 1.286 -1.912 -5.233 1.00 76.94 161 LEU A C 1
ATOM 1355 O O . LEU A 1 161 ? 0.352 -1.730 -6.009 1.00 76.94 161 LEU A O 1
ATOM 1359 N N . PHE A 1 162 ? 1.982 -0.890 -4.712 1.00 74.31 162 PHE A N 1
ATOM 1360 C CA . PHE A 1 162 ? 1.663 0.518 -4.990 1.00 74.31 162 PHE A CA 1
ATOM 1361 C C . PHE A 1 162 ? 1.811 0.897 -6.468 1.00 74.31 162 PHE A C 1
ATOM 1363 O O . PHE A 1 162 ? 1.204 1.862 -6.917 1.00 74.31 162 PHE A O 1
ATOM 1370 N N . ARG A 1 163 ? 2.582 0.146 -7.265 1.00 72.19 163 ARG A N 1
ATOM 1371 C CA . ARG A 1 163 ? 2.649 0.378 -8.715 1.00 72.19 163 ARG A CA 1
ATOM 1372 C C . ARG A 1 163 ? 1.424 -0.162 -9.441 1.00 72.19 163 ARG A C 1
ATOM 1374 O O . ARG A 1 163 ? 0.897 0.489 -10.341 1.00 72.19 163 ARG A O 1
ATOM 1381 N N . TYR A 1 164 ? 0.990 -1.356 -9.055 1.00 68.44 164 TYR A N 1
ATOM 1382 C CA . TYR A 1 164 ? -0.231 -1.978 -9.574 1.00 68.44 164 TYR A CA 1
ATOM 1383 C C . TYR A 1 164 ? -1.488 -1.247 -9.091 1.00 68.44 164 TYR A C 1
ATOM 1385 O O . TYR A 1 164 ? -2.558 -1.349 -9.681 1.00 68.44 164 TYR A O 1
ATOM 1393 N N . ALA A 1 165 ? -1.312 -0.387 -8.093 1.00 62.62 165 ALA A N 1
ATOM 1394 C CA . ALA A 1 165 ? -2.275 0.561 -7.577 1.00 62.62 165 ALA A CA 1
ATOM 1395 C C . ALA A 1 165 ? -2.694 1.664 -8.576 1.00 62.62 165 ALA A C 1
ATOM 1397 O O . ALA A 1 165 ? -3.353 2.613 -8.175 1.00 62.62 165 ALA A O 1
ATOM 1398 N N . SER A 1 166 ? -2.414 1.558 -9.884 1.00 56.69 166 SER A N 1
ATOM 1399 C CA . SER A 1 166 ? -3.169 2.345 -10.878 1.00 56.69 166 SER A CA 1
ATOM 1400 C C . SER A 1 166 ? -4.684 2.124 -10.711 1.00 56.69 166 SER A C 1
ATOM 1402 O O . SER A 1 166 ? -5.438 3.091 -10.747 1.00 56.69 166 SER A O 1
ATOM 1404 N N . SER A 1 167 ? -5.126 0.908 -10.372 1.00 57.09 167 SER A N 1
ATOM 1405 C CA . SER A 1 167 ? -6.517 0.652 -9.960 1.00 57.09 167 SER A CA 1
ATOM 1406 C C . SER A 1 167 ? -6.879 1.315 -8.624 1.00 57.09 167 SER A C 1
ATOM 1408 O O . SER A 1 167 ? -8.013 1.734 -8.429 1.00 57.09 167 SER A O 1
ATOM 1410 N N . VAL A 1 168 ? -5.918 1.480 -7.706 1.00 60.12 168 VAL A N 1
ATOM 1411 C CA . VAL A 1 168 ? -6.119 2.273 -6.479 1.00 60.12 168 VAL A CA 1
ATOM 1412 C C . VAL A 1 168 ? -6.227 3.756 -6.798 1.00 60.12 168 VAL A C 1
ATOM 1414 O O . VAL A 1 168 ? -6.922 4.445 -6.079 1.00 60.12 168 VAL A O 1
ATOM 1417 N N . SER A 1 169 ? -5.602 4.275 -7.858 1.00 65.38 169 SER A N 1
ATOM 1418 C CA . SER A 1 169 ? -5.812 5.670 -8.268 1.00 65.38 169 SER A CA 1
ATOM 1419 C C . SER A 1 169 ? -7.232 5.899 -8.792 1.00 65.38 169 SER A C 1
ATOM 1421 O O . SER A 1 169 ? -7.815 6.943 -8.522 1.00 65.38 169 SER A O 1
ATOM 1423 N N . GLU A 1 170 ? -7.826 4.899 -9.448 1.00 70.44 170 GLU A N 1
ATOM 1424 C CA . GLU A 1 170 ? -9.235 4.907 -9.848 1.00 70.44 170 GLU A CA 1
ATOM 1425 C C . GLU A 1 170 ? -10.161 4.754 -8.632 1.00 70.44 170 GLU A C 1
ATOM 1427 O O . GLU A 1 170 ? -11.081 5.546 -8.455 1.00 70.44 170 GLU A O 1
ATOM 1432 N N . PHE A 1 171 ? -9.850 3.835 -7.714 1.00 68.94 171 PHE A N 1
ATOM 1433 C CA . PHE A 1 171 ? -10.548 3.709 -6.431 1.00 68.94 171 PHE A CA 1
ATOM 1434 C C . PHE A 1 171 ? -10.444 4.982 -5.576 1.00 68.94 171 PHE A C 1
ATOM 1436 O O . PHE A 1 171 ? -11.434 5.441 -5.022 1.00 68.94 171 PHE A O 1
ATOM 1443 N N . ALA A 1 172 ? -9.265 5.600 -5.501 1.00 75.12 172 ALA A N 1
ATOM 1444 C CA . ALA A 1 172 ? -9.015 6.846 -4.787 1.00 75.12 172 ALA A CA 1
ATOM 1445 C C . ALA A 1 172 ? -9.735 8.015 -5.455 1.00 75.12 172 ALA A C 1
ATOM 1447 O O . ALA A 1 172 ? -10.200 8.913 -4.759 1.00 75.12 172 ALA A O 1
ATOM 1448 N N . LYS A 1 173 ? -9.878 7.990 -6.785 1.00 81.69 173 LYS A N 1
ATOM 1449 C CA . LYS A 1 173 ? -10.716 8.943 -7.509 1.00 81.69 173 LYS A CA 1
ATOM 1450 C C . LYS A 1 173 ? -12.179 8.791 -7.091 1.00 81.69 173 LYS A C 1
ATOM 1452 O O . LYS A 1 173 ? -12.762 9.785 -6.671 1.00 81.69 173 LYS A O 1
ATOM 1457 N N . VAL A 1 174 ? -12.722 7.572 -7.078 1.00 84.62 174 VAL A N 1
ATOM 1458 C CA . VAL A 1 174 ? -14.084 7.292 -6.578 1.00 84.62 174 VAL A CA 1
ATOM 1459 C C . VAL A 1 174 ? -14.245 7.743 -5.121 1.00 84.62 174 VAL A C 1
ATOM 1461 O O . VAL A 1 174 ? -15.210 8.422 -4.779 1.00 84.62 174 VAL A O 1
ATOM 1464 N N . LEU A 1 175 ? -13.264 7.450 -4.264 1.00 85.19 175 LEU A N 1
ATOM 1465 C CA . LEU A 1 175 ? -13.254 7.875 -2.864 1.00 85.19 175 LEU A CA 1
ATOM 1466 C C . LEU A 1 175 ? -13.227 9.405 -2.731 1.00 85.19 175 LEU A C 1
ATOM 1468 O O . LEU A 1 175 ? -13.898 9.968 -1.872 1.00 85.19 175 LEU A O 1
ATOM 1472 N N . SER A 1 176 ? -12.474 10.089 -3.598 1.00 86.19 176 SER A N 1
ATOM 1473 C CA . SER A 1 176 ? -12.389 11.551 -3.624 1.00 86.19 176 SER A CA 1
ATOM 1474 C C . SER A 1 176 ? -13.677 12.205 -4.128 1.00 86.19 176 SER A C 1
ATOM 1476 O O . SER A 1 176 ? -14.064 13.253 -3.613 1.00 86.19 176 SER A O 1
ATOM 1478 N N . GLU A 1 177 ? -14.369 11.565 -5.074 1.00 91.44 177 GLU A N 1
ATOM 1479 C CA . GLU A 1 177 ? -15.688 11.979 -5.558 1.00 91.44 177 GLU A CA 1
ATOM 1480 C C . GLU A 1 177 ? -16.747 11.804 -4.460 1.00 91.44 177 GLU A C 1
ATOM 1482 O O . GLU A 1 177 ? -17.601 12.671 -4.281 1.00 91.44 177 GLU A O 1
ATOM 1487 N N . LYS A 1 178 ? -16.640 10.740 -3.653 1.00 91.12 178 LYS A N 1
ATOM 1488 C CA . LYS A 1 178 ? -17.535 10.440 -2.522 1.00 91.12 178 LYS A CA 1
ATOM 1489 C C . LYS A 1 178 ? -17.028 10.917 -1.161 1.00 91.12 178 LYS A C 1
ATOM 1491 O O . LYS A 1 178 ? -17.576 10.541 -0.128 1.00 91.12 178 LYS A O 1
ATOM 1496 N N . ARG A 1 179 ? -16.018 11.793 -1.131 1.00 90.75 179 ARG A N 1
ATOM 1497 C CA . ARG A 1 179 ? -15.341 12.207 0.112 1.00 90.75 179 ARG A CA 1
ATOM 1498 C C . ARG A 1 179 ? -16.282 12.806 1.154 1.00 90.75 179 ARG A C 1
ATOM 1500 O O . ARG A 1 179 ? -16.050 12.629 2.340 1.00 90.75 179 ARG A O 1
ATOM 1507 N N . PHE A 1 180 ? -17.312 13.531 0.713 1.00 91.88 180 PHE A N 1
ATOM 1508 C CA . PHE A 1 180 ? -18.269 14.164 1.616 1.00 91.88 180 PHE A CA 1
ATOM 1509 C C . PHE A 1 180 ? -19.166 13.111 2.274 1.00 91.88 180 PHE A C 1
ATOM 1511 O O . PHE A 1 180 ? -19.247 13.078 3.493 1.00 91.88 180 PHE A O 1
ATOM 1518 N N . GLU A 1 181 ? -19.736 12.198 1.481 1.00 92.88 181 GLU A N 1
ATOM 1519 C CA . GLU A 1 181 ? -20.554 11.077 1.967 1.00 92.88 181 GLU A CA 1
ATOM 1520 C C . GLU A 1 181 ? -19.759 10.198 2.948 1.00 92.88 181 GLU A C 1
ATOM 1522 O O . GLU A 1 181 ? -20.223 9.919 4.050 1.00 92.88 181 GLU A O 1
ATOM 1527 N N . LEU A 1 182 ? -18.517 9.845 2.598 1.00 91.75 182 LEU A N 1
ATOM 1528 C CA . LEU A 1 182 ? -17.636 9.045 3.455 1.00 91.75 182 LEU A CA 1
ATOM 1529 C C . LEU A 1 182 ? -17.215 9.779 4.730 1.00 91.75 182 LEU A C 1
ATOM 1531 O O . LEU A 1 182 ? -17.144 9.163 5.790 1.00 91.75 182 LEU A O 1
ATOM 1535 N N . ALA A 1 183 ? -16.950 11.086 4.655 1.00 92.56 183 ALA A N 1
ATOM 1536 C CA . ALA A 1 183 ? -16.645 11.886 5.837 1.00 92.56 183 ALA A CA 1
ATOM 1537 C C . ALA A 1 183 ? -17.854 11.974 6.776 1.00 92.56 183 ALA A C 1
ATOM 1539 O O . ALA A 1 183 ? -17.690 11.881 7.989 1.00 92.56 183 ALA A O 1
ATOM 1540 N N . THR A 1 184 ? -19.064 12.117 6.230 1.00 93.00 184 THR A N 1
ATOM 1541 C CA . THR A 1 184 ? -20.301 12.113 7.015 1.00 93.00 184 THR A CA 1
ATOM 1542 C C . THR A 1 184 ? -20.534 10.755 7.678 1.00 93.00 184 THR A C 1
ATOM 1544 O O . THR A 1 184 ? -20.764 10.722 8.885 1.00 93.00 184 THR A O 1
ATOM 1547 N N . LEU A 1 185 ? -20.393 9.643 6.946 1.00 93.12 185 LEU A N 1
ATOM 1548 C CA . LEU A 1 185 ? -20.481 8.290 7.514 1.00 93.12 185 LEU A CA 1
ATOM 1549 C C . LEU A 1 185 ? -19.433 8.062 8.608 1.00 93.12 185 LEU A C 1
ATOM 1551 O O . LEU A 1 185 ? -19.770 7.618 9.701 1.00 93.12 185 LEU A O 1
ATOM 1555 N N . GLY A 1 186 ? -18.176 8.438 8.359 1.00 93.94 186 GLY A N 1
ATOM 1556 C CA . GLY A 1 186 ? -17.100 8.335 9.345 1.00 93.94 186 GLY A CA 1
ATOM 1557 C C . GLY A 1 186 ? -17.350 9.178 10.599 1.00 93.94 186 GLY A C 1
ATOM 1558 O O . GLY A 1 186 ? -17.043 8.735 11.704 1.00 93.94 186 GLY A O 1
ATOM 1559 N N . LEU A 1 187 ? -17.951 10.363 10.453 1.00 95.00 187 LEU A N 1
ATOM 1560 C CA . LEU A 1 187 ? -18.344 11.207 11.582 1.00 95.00 187 LEU A CA 1
ATOM 1561 C C . LEU A 1 187 ? -19.469 10.562 12.404 1.00 95.00 187 LEU A C 1
ATOM 1563 O O . LEU A 1 187 ? -19.377 10.542 13.629 1.00 95.00 187 LEU A O 1
ATOM 1567 N N . PHE A 1 188 ? -20.498 10.009 11.752 1.00 94.44 188 PHE A N 1
ATOM 1568 C CA . PHE A 1 188 ? -21.576 9.286 12.434 1.00 94.44 188 PHE A CA 1
ATOM 1569 C C . PHE A 1 188 ? -21.062 8.030 13.141 1.00 94.44 188 PHE A C 1
ATOM 1571 O O . PHE A 1 188 ? -21.362 7.839 14.319 1.00 94.44 188 PHE A O 1
ATOM 1578 N N . ALA A 1 189 ? -20.230 7.226 12.473 1.00 95.00 189 ALA A N 1
ATOM 1579 C CA . ALA A 1 189 ? -19.573 6.067 13.074 1.00 95.00 189 ALA A CA 1
ATOM 1580 C C . ALA A 1 189 ? -18.744 6.476 14.300 1.00 95.00 189 ALA A C 1
ATOM 1582 O O . ALA A 1 189 ? -18.878 5.883 15.368 1.00 95.00 189 ALA A O 1
ATOM 1583 N N . GLY A 1 190 ? -17.931 7.531 14.176 1.00 96.00 190 GLY A N 1
ATOM 1584 C CA . GLY A 1 190 ? -17.127 8.058 15.277 1.00 96.00 190 GLY A CA 1
ATOM 1585 C C . GLY A 1 190 ? -17.976 8.547 16.452 1.00 96.00 190 GLY A C 1
ATOM 1586 O O . GLY A 1 190 ? -17.660 8.248 17.602 1.00 96.00 190 GLY A O 1
ATOM 1587 N N . PHE A 1 191 ? -19.079 9.246 16.177 1.00 95.75 191 PHE A N 1
ATOM 1588 C CA . PHE A 1 191 ? -20.016 9.690 17.207 1.00 95.75 191 PHE A CA 1
ATOM 1589 C C . PHE A 1 191 ? -20.658 8.509 17.943 1.00 95.75 191 PHE A C 1
ATOM 1591 O O . PHE A 1 191 ? -20.659 8.498 19.172 1.00 95.75 191 PHE A O 1
ATOM 1598 N N . ILE A 1 192 ? -21.150 7.502 17.211 1.00 95.75 192 ILE A N 1
ATOM 1599 C CA . ILE A 1 192 ? -21.744 6.291 17.792 1.00 95.75 192 ILE A CA 1
ATOM 1600 C C . ILE A 1 192 ? -20.724 5.569 18.670 1.00 95.75 192 ILE A C 1
ATOM 1602 O O . ILE A 1 192 ? -21.051 5.238 19.805 1.00 95.75 192 ILE A O 1
ATOM 1606 N N . VAL A 1 193 ? -19.491 5.385 18.184 1.00 96.81 193 VAL A N 1
ATOM 1607 C CA . VAL A 1 193 ? -18.412 4.741 18.946 1.00 96.81 193 VAL A CA 1
ATOM 1608 C C . VAL A 1 193 ? -18.140 5.497 20.239 1.00 96.81 193 VAL A C 1
ATOM 1610 O O . VAL A 1 193 ? -18.090 4.877 21.295 1.00 96.81 193 VAL A O 1
ATOM 1613 N N . ILE A 1 194 ? -17.985 6.822 20.200 1.00 97.25 194 ILE A N 1
ATOM 1614 C CA . ILE A 1 194 ? -17.725 7.607 21.414 1.00 97.25 194 ILE A CA 1
ATOM 1615 C C . ILE A 1 194 ? -18.918 7.519 22.373 1.00 97.25 194 ILE A C 1
ATOM 1617 O O . ILE A 1 194 ? -18.720 7.254 23.556 1.00 97.25 194 ILE A O 1
ATOM 1621 N N . ALA A 1 195 ? -20.146 7.673 21.873 1.00 96.69 195 ALA A N 1
ATOM 1622 C CA . ALA A 1 195 ? -21.357 7.615 22.686 1.00 96.69 195 ALA A CA 1
ATOM 1623 C C . ALA A 1 195 ? -21.541 6.246 23.364 1.00 96.69 195 ALA A C 1
ATOM 1625 O O . ALA A 1 195 ? -21.784 6.190 24.572 1.00 96.69 195 ALA A O 1
ATOM 1626 N N . SER A 1 196 ? -21.375 5.142 22.626 1.00 95.81 196 SER A N 1
ATOM 1627 C CA . SER A 1 196 ? -21.461 3.787 23.181 1.00 95.81 196 SER A CA 1
ATOM 1628 C C . SER A 1 196 ? -20.325 3.496 24.155 1.00 95.81 196 SER A C 1
ATOM 1630 O O . SER A 1 196 ? -20.564 2.875 25.186 1.00 95.81 196 SER A O 1
ATOM 1632 N N . SER A 1 197 ? -19.115 3.991 23.876 1.00 96.81 197 SER A N 1
ATOM 1633 C CA . SER A 1 197 ? -17.955 3.840 24.764 1.00 96.81 197 SER A CA 1
ATOM 1634 C C . SER A 1 197 ? -18.170 4.561 26.086 1.00 96.81 197 SER A C 1
ATOM 1636 O O . SER A 1 197 ? -17.923 3.998 27.145 1.00 96.81 197 SER A O 1
ATOM 1638 N N . THR A 1 198 ? -18.671 5.798 26.055 1.00 96.81 198 THR A N 1
ATOM 1639 C CA . THR A 1 198 ? -18.993 6.542 27.276 1.00 96.81 198 THR A CA 1
ATOM 1640 C C . THR A 1 198 ? -20.108 5.856 28.057 1.00 96.81 198 THR A C 1
ATOM 1642 O O . THR A 1 198 ? -19.970 5.682 29.264 1.00 96.81 198 THR A O 1
ATOM 1645 N N . ALA A 1 199 ? -21.180 5.424 27.386 1.00 96.06 199 ALA A N 1
ATOM 1646 C CA . ALA A 1 199 ? -22.287 4.734 28.040 1.00 96.06 199 ALA A CA 1
ATOM 1647 C C . ALA A 1 199 ? -21.827 3.432 28.708 1.00 96.06 199 ALA A C 1
ATOM 1649 O O . ALA A 1 199 ? -22.085 3.230 29.891 1.00 96.06 199 ALA A O 1
ATOM 1650 N N . ILE A 1 200 ? -21.095 2.575 27.990 1.00 94.94 200 ILE A N 1
ATOM 1651 C CA . ILE A 1 200 ? -20.644 1.297 28.544 1.00 94.94 200 ILE A CA 1
ATOM 1652 C C . ILE A 1 200 ? -19.601 1.489 29.645 1.00 94.94 200 ILE A C 1
ATOM 1654 O O . ILE A 1 200 ? -19.649 0.788 30.647 1.00 94.94 200 ILE A O 1
ATOM 1658 N N . TYR A 1 201 ? -18.707 2.472 29.509 1.00 95.44 201 TYR A N 1
ATOM 1659 C CA . TYR A 1 201 ? -17.732 2.786 30.547 1.00 95.44 201 TYR A CA 1
ATOM 1660 C C . TYR A 1 201 ? -18.428 3.222 31.838 1.00 95.44 201 TYR A C 1
ATOM 1662 O O . TYR A 1 201 ? -18.107 2.718 32.903 1.00 95.44 201 TYR A O 1
ATOM 1670 N N . VAL A 1 202 ? -19.431 4.100 31.761 1.00 94.25 202 VAL A N 1
ATOM 1671 C CA . VAL A 1 202 ? -20.169 4.545 32.955 1.00 94.25 202 VAL A CA 1
ATOM 1672 C C . VAL A 1 202 ? -20.954 3.403 33.610 1.00 94.25 202 VAL A C 1
ATOM 1674 O O . VAL A 1 202 ? -21.059 3.371 34.833 1.00 94.25 202 VAL A O 1
ATOM 1677 N N . LEU A 1 203 ? -21.499 2.477 32.819 1.00 92.75 203 LEU A N 1
ATOM 1678 C CA . LEU A 1 203 ? -22.342 1.388 33.321 1.00 92.75 203 LEU A CA 1
ATOM 1679 C C . LEU A 1 203 ? -21.552 0.182 33.843 1.00 92.75 203 LEU A C 1
ATOM 1681 O O . LEU A 1 203 ? -22.008 -0.499 34.757 1.00 92.75 203 LEU A O 1
ATOM 1685 N N . GLU A 1 204 ? -20.397 -0.113 33.249 1.00 91.94 204 GLU A N 1
ATOM 1686 C CA . GLU A 1 204 ? -19.651 -1.348 33.507 1.00 91.94 204 GLU A CA 1
ATOM 1687 C C . GLU A 1 204 ? -18.315 -1.124 34.228 1.00 91.94 204 GLU A C 1
ATOM 1689 O O . GLU A 1 204 ? -17.741 -2.097 34.725 1.00 91.94 204 GLU A O 1
ATOM 1694 N N . ALA A 1 205 ? -17.799 0.111 34.305 1.00 89.44 205 ALA A N 1
ATOM 1695 C CA . ALA A 1 205 ? -16.515 0.360 34.958 1.00 89.44 205 ALA A CA 1
ATOM 1696 C C . ALA A 1 205 ? -16.577 0.097 36.466 1.00 89.44 205 ALA A C 1
ATOM 1698 O O . ALA A 1 205 ? -17.462 0.576 37.175 1.00 89.44 205 ALA A O 1
ATOM 1699 N N . GLY A 1 206 ? -15.597 -0.660 36.966 1.00 81.12 206 GLY A N 1
ATOM 1700 C CA . GLY A 1 206 ? -15.472 -0.986 38.388 1.00 81.12 206 GLY A CA 1
ATOM 1701 C C . GLY A 1 206 ? -16.400 -2.101 38.882 1.00 81.12 206 GLY A C 1
ATOM 1702 O O . GLY A 1 206 ? -16.448 -2.357 40.088 1.00 81.12 206 GLY A O 1
ATOM 1703 N N . LEU A 1 207 ? -17.127 -2.789 37.991 1.00 86.31 207 LEU A N 1
ATOM 1704 C CA . LEU A 1 207 ? -17.920 -3.958 38.371 1.00 86.31 207 LEU A CA 1
ATOM 1705 C C . LEU A 1 207 ? -17.047 -5.222 38.487 1.00 86.31 207 LEU A C 1
ATOM 1707 O O . LEU A 1 207 ? -16.271 -5.503 37.578 1.00 86.31 207 LEU A O 1
ATOM 1711 N N . PRO A 1 208 ? -17.242 -6.081 39.510 1.00 75.94 208 PRO A N 1
ATOM 1712 C CA . PRO A 1 208 ? -16.369 -7.238 39.772 1.00 75.94 208 PRO A CA 1
ATOM 1713 C C . PRO A 1 208 ? -16.289 -8.297 38.660 1.00 75.94 208 PRO A C 1
ATOM 1715 O O . PRO A 1 208 ? -15.436 -9.177 38.714 1.00 75.94 208 PRO A O 1
ATOM 1718 N N . LYS A 1 209 ? -17.229 -8.283 37.707 1.00 79.00 209 LYS A N 1
ATOM 1719 C CA . LYS A 1 209 ? -17.312 -9.232 36.581 1.00 79.00 209 LYS A CA 1
ATOM 1720 C C . LYS A 1 209 ? -17.084 -8.568 35.218 1.00 79.00 209 LYS A C 1
ATOM 1722 O O . LYS A 1 209 ? -17.124 -9.258 34.201 1.00 79.00 209 LYS A O 1
ATOM 1727 N N . SER A 1 210 ? -16.915 -7.249 35.195 1.00 84.06 210 SER A N 1
ATOM 1728 C CA . SER A 1 210 ? -16.663 -6.492 33.975 1.00 84.06 210 SER A CA 1
ATOM 1729 C C . SER A 1 210 ? -15.174 -6.535 33.641 1.00 84.06 210 SER A C 1
ATOM 1731 O O . SER A 1 210 ? -14.340 -6.536 34.537 1.00 84.06 210 SER A O 1
ATOM 1733 N N . HIS A 1 211 ? -14.860 -6.574 32.347 1.00 85.69 211 HIS A N 1
ATOM 1734 C CA . HIS A 1 211 ? -13.492 -6.443 31.827 1.00 85.69 211 HIS A CA 1
ATOM 1735 C C . HIS A 1 211 ? -13.258 -5.042 31.230 1.00 85.69 211 HIS A C 1
ATOM 1737 O O . HIS A 1 211 ? -12.384 -4.854 30.390 1.00 85.69 211 HIS A O 1
ATOM 1743 N N . ILE A 1 212 ? -14.100 -4.072 31.603 1.00 90.31 212 ILE A N 1
ATOM 1744 C CA . ILE A 1 212 ? -14.006 -2.672 31.185 1.00 90.31 212 ILE A CA 1
ATOM 1745 C C . ILE A 1 212 ? -13.454 -1.884 32.373 1.00 90.31 212 ILE A C 1
ATOM 1747 O O . ILE A 1 212 ? -14.216 -1.435 33.226 1.00 90.31 212 ILE A O 1
ATOM 1751 N N . ASP A 1 213 ? -12.131 -1.732 32.432 1.00 88.50 213 ASP A N 1
ATOM 1752 C CA . ASP A 1 213 ? -11.453 -1.014 33.520 1.00 88.50 213 ASP A CA 1
ATOM 1753 C C . ASP A 1 213 ? -11.137 0.434 33.136 1.00 88.50 213 ASP A C 1
ATOM 1755 O O . ASP A 1 213 ? -11.206 1.347 33.962 1.00 88.50 213 ASP A O 1
ATOM 1759 N N . THR A 1 214 ? -10.810 0.668 31.866 1.00 93.31 214 THR A N 1
ATOM 1760 C CA . THR A 1 214 ? -10.458 1.984 31.336 1.00 93.31 214 THR A CA 1
ATOM 1761 C C . THR A 1 214 ? -11.408 2.421 30.227 1.00 93.31 214 THR A C 1
ATOM 1763 O O . THR A 1 214 ? -12.064 1.620 29.560 1.00 93.31 214 THR A O 1
ATOM 1766 N N . PHE A 1 215 ? -11.451 3.730 29.969 1.00 94.50 215 PHE A N 1
ATOM 1767 C CA . PHE A 1 215 ? -12.219 4.258 28.841 1.00 94.50 215 PHE A CA 1
ATOM 1768 C C . PHE A 1 215 ? -11.723 3.702 27.495 1.00 94.50 215 PHE A C 1
ATOM 1770 O O . PHE A 1 215 ? -12.514 3.511 26.575 1.00 94.50 215 PHE A O 1
ATOM 1777 N N . PHE A 1 216 ? -10.427 3.391 27.376 1.00 95.44 216 PHE A N 1
ATOM 1778 C CA . PHE A 1 216 ? -9.879 2.779 26.165 1.00 95.44 216 PHE A CA 1
ATOM 1779 C C . PHE A 1 216 ? -10.409 1.362 25.931 1.00 95.44 216 PHE A C 1
ATOM 1781 O O . PHE A 1 216 ? -10.644 1.011 24.777 1.00 95.44 216 PHE A O 1
ATOM 1788 N N . ASP A 1 217 ? -10.680 0.594 26.987 1.00 94.44 217 ASP A N 1
ATOM 1789 C CA . ASP A 1 217 ? -11.284 -0.741 26.873 1.00 94.44 217 ASP A CA 1
ATOM 1790 C C . ASP A 1 217 ? -12.718 -0.651 26.333 1.00 94.44 217 ASP A C 1
ATOM 1792 O O . ASP A 1 217 ? -13.120 -1.423 25.462 1.00 94.44 217 ASP A O 1
ATOM 1796 N N . ALA A 1 218 ? -13.471 0.365 26.768 1.00 95.88 218 ALA A N 1
ATOM 1797 C CA . ALA A 1 218 ? -14.807 0.664 26.254 1.00 95.88 218 ALA A CA 1
ATOM 1798 C C . ALA A 1 218 ? -14.801 1.111 24.777 1.00 95.88 218 ALA A C 1
ATOM 1800 O O . ALA A 1 218 ? -15.682 0.718 24.002 1.00 95.88 218 ALA A O 1
ATOM 1801 N N . VAL A 1 219 ? -13.797 1.901 24.374 1.00 96.94 219 VAL A N 1
ATOM 1802 C CA . VAL A 1 219 ? -13.576 2.298 22.970 1.00 96.94 219 VAL A CA 1
ATOM 1803 C C . VAL A 1 219 ? -13.203 1.105 22.108 1.00 96.94 219 VAL A C 1
ATOM 1805 O O . VAL A 1 219 ? -13.781 0.920 21.035 1.00 96.94 219 VAL A O 1
ATOM 1808 N N . TYR A 1 220 ? -12.281 0.270 22.579 1.00 96.25 220 TYR A N 1
ATOM 1809 C CA . TYR A 1 220 ? -11.901 -0.963 21.905 1.00 96.25 220 TYR A CA 1
ATOM 1810 C C . TYR A 1 220 ? -13.112 -1.883 21.712 1.00 96.25 220 TYR A C 1
ATOM 1812 O O . TYR A 1 220 ? -13.383 -2.305 20.587 1.00 96.25 220 TYR A O 1
ATOM 1820 N N . TRP A 1 221 ? -13.902 -2.109 22.765 1.00 96.00 221 TRP A N 1
ATOM 1821 C CA . TRP A 1 221 ? -15.127 -2.901 22.685 1.00 96.00 221 TRP A CA 1
ATOM 1822 C C . TRP A 1 221 ? -16.126 -2.332 21.668 1.00 96.00 221 TRP A C 1
ATOM 1824 O O . TRP A 1 221 ? -16.654 -3.073 20.833 1.00 96.00 221 TRP A O 1
ATOM 1834 N N . SER A 1 222 ? -16.355 -1.015 21.690 1.00 96.31 222 SER A N 1
ATOM 1835 C CA . SER A 1 222 ? -17.276 -0.358 20.757 1.00 96.31 222 SER A CA 1
ATOM 1836 C C . SER A 1 222 ? -16.810 -0.500 19.306 1.00 96.31 222 SER A C 1
ATOM 1838 O O . SER A 1 222 ? -17.622 -0.796 18.432 1.00 96.31 222 SER A O 1
ATOM 1840 N N . LEU A 1 223 ? -15.504 -0.359 19.045 1.00 96.31 223 LEU A N 1
ATOM 1841 C CA . LEU A 1 223 ? -14.911 -0.541 17.716 1.00 96.31 223 LEU A CA 1
ATOM 1842 C C . LEU A 1 223 ? -15.019 -1.986 17.223 1.00 96.31 223 LEU A C 1
ATOM 1844 O O . LEU A 1 223 ? -15.407 -2.215 16.079 1.00 96.31 223 LEU A O 1
ATOM 1848 N N . VAL A 1 224 ? -14.708 -2.969 18.068 1.00 95.50 224 VAL A N 1
ATOM 1849 C CA . VAL A 1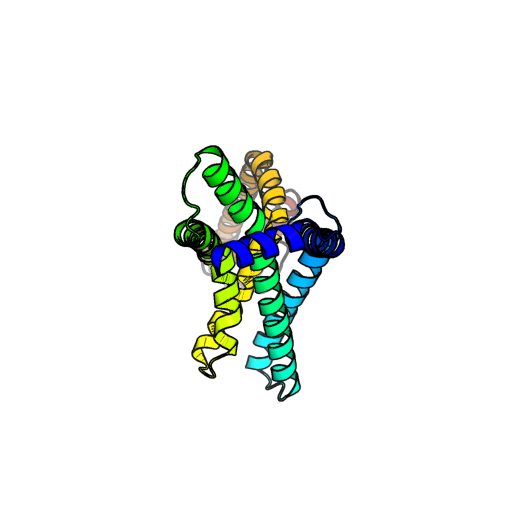 224 ? -14.809 -4.401 17.730 1.00 95.50 224 VAL A CA 1
ATOM 1850 C C . VAL A 1 224 ? -16.261 -4.806 17.460 1.00 95.50 224 VAL A C 1
ATOM 1852 O O . VAL A 1 224 ? -16.520 -5.629 16.580 1.00 95.50 224 VAL A O 1
ATOM 1855 N N . THR A 1 225 ? -17.209 -4.203 18.181 1.00 95.00 225 THR A N 1
ATOM 1856 C CA . THR A 1 225 ? -18.643 -4.482 18.041 1.00 95.00 225 THR A CA 1
ATOM 1857 C C . THR A 1 225 ? -19.233 -3.824 16.793 1.00 95.00 225 THR A C 1
ATOM 1859 O O . THR A 1 225 ? -19.864 -4.513 15.994 1.00 95.00 225 THR A O 1
ATOM 1862 N N . ILE A 1 226 ? -18.996 -2.523 16.572 1.00 94.50 226 ILE A N 1
ATOM 1863 C CA . ILE A 1 226 ? -19.526 -1.801 15.399 1.00 94.50 226 ILE A CA 1
ATOM 1864 C C . ILE A 1 226 ? -18.927 -2.323 14.086 1.00 94.50 226 ILE A C 1
ATOM 1866 O O . ILE A 1 226 ? -19.616 -2.385 13.075 1.00 94.50 226 I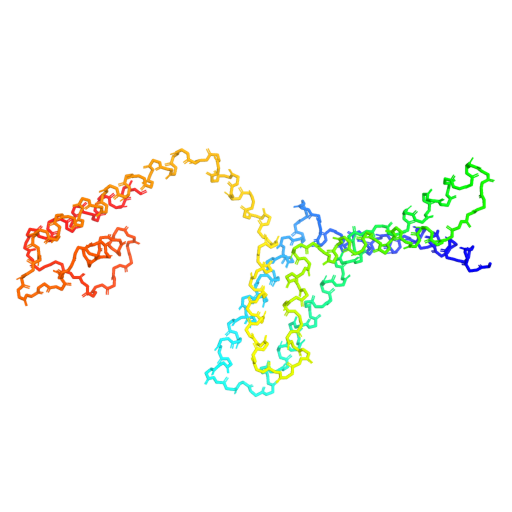LE A O 1
ATOM 1870 N N . SER A 1 227 ? -17.662 -2.763 14.106 1.00 92.94 227 SER A N 1
ATOM 1871 C CA . SER A 1 227 ? -16.992 -3.370 12.946 1.00 92.94 227 SER A CA 1
ATOM 1872 C C . SER A 1 227 ? -17.384 -4.827 12.702 1.00 92.94 227 SER A C 1
ATOM 1874 O O . SER A 1 227 ? -16.873 -5.444 11.769 1.00 92.94 227 SER A O 1
ATOM 1876 N N . THR A 1 228 ? -18.284 -5.393 13.516 1.00 92.62 228 THR A N 1
ATOM 1877 C CA . THR A 1 228 ? -18.769 -6.783 13.434 1.00 92.62 228 THR A CA 1
ATOM 1878 C C . THR A 1 228 ? -17.692 -7.861 13.618 1.00 92.62 228 THR A C 1
ATOM 1880 O O . THR A 1 228 ? -17.937 -9.030 13.334 1.00 92.62 228 THR A O 1
ATOM 1883 N N . VAL A 1 229 ? -16.505 -7.499 14.124 1.00 94.38 229 VAL A N 1
ATOM 1884 C CA . VAL A 1 229 ? -15.416 -8.454 14.388 1.00 94.38 229 VAL A CA 1
ATOM 1885 C C . VAL A 1 229 ? -15.761 -9.354 15.573 1.00 94.38 229 VAL A C 1
ATOM 1887 O O . VAL A 1 229 ? -15.625 -10.569 15.476 1.00 94.38 229 VAL A O 1
ATOM 1890 N N . GLY A 1 230 ? -16.219 -8.762 16.682 1.00 92.19 230 GLY A N 1
ATOM 1891 C CA . GLY A 1 230 ? -16.765 -9.497 17.826 1.00 92.19 230 GLY A CA 1
ATOM 1892 C C . GLY A 1 230 ? -15.834 -10.552 18.442 1.00 92.19 230 GLY A C 1
ATOM 1893 O O . GLY A 1 230 ? -16.228 -11.710 18.546 1.00 92.19 230 GLY A O 1
ATOM 1894 N N . TYR A 1 231 ? -14.629 -10.173 18.892 1.00 91.88 231 TYR A N 1
ATOM 1895 C CA . TYR A 1 231 ? -13.679 -11.114 19.516 1.00 91.88 231 TYR A CA 1
ATOM 1896 C C . TYR A 1 231 ? -14.226 -11.828 20.764 1.00 91.88 231 TYR A C 1
ATOM 1898 O O . TYR A 1 231 ? -13.830 -12.959 21.042 1.00 91.88 231 TYR A O 1
ATOM 1906 N N . GLY A 1 232 ? -15.134 -11.182 21.505 1.00 90.81 232 GLY A N 1
ATOM 1907 C CA . GLY A 1 232 ? -15.755 -11.744 22.710 1.00 90.81 232 GLY A CA 1
ATOM 1908 C C . GLY A 1 232 ? -14.851 -11.752 23.948 1.00 90.81 232 GLY A C 1
ATOM 1909 O O . GLY A 1 232 ? -15.197 -12.375 24.946 1.00 90.81 232 GLY A O 1
ATOM 1910 N N . ASP A 1 233 ? -13.713 -11.064 23.888 1.00 91.75 233 ASP A N 1
ATOM 1911 C CA . ASP A 1 233 ? -12.768 -10.847 24.984 1.00 91.75 233 ASP A CA 1
ATOM 1912 C C . ASP A 1 233 ? -13.307 -9.871 26.042 1.00 91.75 233 ASP A C 1
ATOM 1914 O O . ASP A 1 233 ? -13.141 -10.101 27.238 1.00 91.75 233 ASP A O 1
ATOM 1918 N N . ILE A 1 234 ? -14.011 -8.822 25.612 1.00 92.12 234 ILE A N 1
ATOM 1919 C CA . ILE A 1 234 ? -14.712 -7.874 26.483 1.00 92.12 234 ILE A CA 1
ATOM 1920 C C . ILE A 1 234 ? -16.199 -7.902 26.134 1.00 92.12 234 ILE A C 1
ATOM 1922 O O . ILE A 1 234 ? -16.583 -7.732 24.977 1.00 92.12 234 ILE A O 1
ATOM 1926 N N . ILE A 1 235 ? -17.050 -8.121 27.136 1.00 91.44 235 ILE A N 1
ATOM 1927 C CA . ILE A 1 235 ? -18.506 -8.169 26.971 1.00 91.44 235 ILE A CA 1
ATOM 1928 C C . ILE A 1 235 ? -19.221 -7.536 28.175 1.00 91.44 235 ILE A C 1
ATOM 1930 O O . ILE A 1 235 ? -18.836 -7.809 29.318 1.00 91.44 235 ILE A O 1
ATOM 1934 N N . PRO A 1 236 ? -20.280 -6.737 27.946 1.00 91.19 236 PRO A N 1
ATOM 1935 C CA . PRO A 1 236 ? -21.046 -6.130 29.026 1.00 91.19 236 PRO A CA 1
ATOM 1936 C C . PRO A 1 236 ? -21.840 -7.181 29.802 1.00 91.19 236 PRO A C 1
ATOM 1938 O O . PRO A 1 236 ? -22.507 -8.051 29.225 1.00 91.19 236 PRO A O 1
ATOM 1941 N N . GLN A 1 237 ? -21.766 -7.108 31.129 1.00 91.25 237 GLN A N 1
ATOM 1942 C CA . GLN A 1 237 ? -22.383 -8.091 32.016 1.00 91.25 237 GLN A CA 1
ATOM 1943 C C . GLN A 1 237 ? -23.745 -7.637 32.529 1.00 91.25 237 GLN A C 1
ATOM 1945 O O . GLN A 1 237 ? -24.612 -8.476 32.792 1.00 91.25 237 GLN A O 1
ATOM 1950 N N . THR A 1 238 ? -23.951 -6.329 32.658 1.00 92.88 238 THR A N 1
ATOM 1951 C CA . THR A 1 238 ? -25.190 -5.751 33.170 1.00 92.88 238 THR A CA 1
ATOM 1952 C C . THR A 1 238 ? -26.304 -5.778 32.119 1.00 92.88 238 THR A C 1
ATOM 1954 O O . THR A 1 238 ? -26.042 -5.709 30.913 1.00 92.88 238 THR A O 1
ATOM 1957 N N . PRO A 1 239 ? -27.581 -5.856 32.539 1.00 92.81 239 PRO A N 1
ATOM 1958 C CA . PRO A 1 239 ? -28.713 -5.719 31.624 1.00 92.81 239 PRO A CA 1
ATOM 1959 C C . PRO A 1 239 ? -28.692 -4.395 30.845 1.00 92.81 239 PRO A C 1
ATOM 1961 O O . PRO A 1 239 ? -28.997 -4.373 29.654 1.00 92.81 239 PRO A O 1
ATOM 1964 N N . GLU A 1 240 ? -28.285 -3.310 31.503 1.00 93.00 240 GLU A N 1
ATOM 1965 C CA . GLU A 1 240 ? -28.188 -1.968 30.922 1.00 93.00 240 GLU A CA 1
ATOM 1966 C C . GLU A 1 240 ? -27.071 -1.901 29.873 1.00 93.00 240 GLU A C 1
ATOM 1968 O O . GLU A 1 240 ? -27.295 -1.448 28.750 1.00 93.00 240 GLU A O 1
ATOM 1973 N N . GLY A 1 241 ? -25.896 -2.458 30.176 1.00 93.31 241 GLY A N 1
ATOM 1974 C CA . GLY A 1 241 ? -24.795 -2.575 29.224 1.00 93.31 241 GLY A CA 1
ATOM 1975 C C . GLY A 1 241 ? -25.149 -3.431 28.005 1.00 93.31 241 GLY A C 1
ATOM 1976 O O . GLY A 1 241 ? -24.805 -3.089 26.873 1.00 93.31 241 GLY A O 1
ATOM 1977 N N . ARG A 1 242 ? -25.924 -4.508 28.193 1.00 94.12 242 ARG A N 1
ATOM 1978 C CA . ARG A 1 242 ? -26.456 -5.312 27.077 1.00 94.12 242 ARG A CA 1
ATOM 1979 C C . ARG A 1 242 ? -27.451 -4.537 26.218 1.00 94.12 242 ARG A C 1
ATOM 1981 O O . ARG A 1 242 ? -27.467 -4.726 25.004 1.00 94.12 242 ARG A O 1
ATOM 1988 N N . PHE A 1 243 ? -28.257 -3.657 26.808 1.00 96.31 243 PHE A N 1
ATOM 1989 C CA . PHE A 1 243 ? -29.130 -2.767 26.043 1.00 96.31 243 PHE A CA 1
ATOM 1990 C C . PHE A 1 243 ? -28.326 -1.794 25.174 1.00 96.31 243 PHE A C 1
ATOM 1992 O O . PHE A 1 243 ? -28.603 -1.673 23.980 1.00 96.31 243 PHE A O 1
ATOM 1999 N N . VAL A 1 244 ? -27.274 -1.185 25.733 1.00 95.25 244 VAL A N 1
ATOM 2000 C CA . VAL A 1 244 ? -26.332 -0.347 24.970 1.00 95.25 244 VAL A CA 1
ATOM 2001 C C . VAL A 1 244 ? -25.685 -1.144 23.834 1.00 95.25 244 VAL A C 1
ATOM 2003 O O . VAL A 1 244 ? -25.608 -0.651 22.712 1.00 95.25 244 VAL A O 1
ATOM 2006 N N . ALA A 1 245 ? -25.288 -2.395 24.083 1.00 94.19 245 ALA A N 1
ATOM 2007 C CA . ALA A 1 245 ? -24.731 -3.273 23.056 1.00 94.19 245 ALA A CA 1
ATOM 2008 C C . ALA A 1 245 ? -25.712 -3.537 21.904 1.00 94.19 245 ALA A C 1
ATOM 2010 O O . ALA A 1 245 ? -25.336 -3.419 20.741 1.00 94.19 245 ALA A O 1
ATOM 2011 N N . MET A 1 246 ? -26.977 -3.843 22.205 1.00 94.75 246 MET A N 1
ATOM 2012 C CA . MET A 1 246 ? -28.005 -4.032 21.175 1.00 94.75 246 MET A CA 1
ATOM 2013 C C . MET A 1 246 ? -28.217 -2.757 20.348 1.00 94.75 246 MET A C 1
ATOM 2015 O O . MET A 1 246 ? -28.270 -2.825 19.120 1.00 94.75 246 MET A O 1
ATOM 2019 N N . ALA A 1 247 ? -28.284 -1.593 21.002 1.00 94.81 247 ALA A N 1
ATOM 2020 C CA . ALA A 1 247 ? -28.427 -0.307 20.323 1.00 94.81 247 ALA A CA 1
ATOM 2021 C C . ALA A 1 247 ? -27.219 0.013 19.426 1.00 94.81 247 ALA A C 1
ATOM 2023 O O . ALA A 1 247 ? -27.400 0.488 18.302 1.00 94.81 247 ALA A O 1
ATOM 2024 N N . LEU A 1 248 ? -26.001 -0.298 19.886 1.00 95.56 248 LEU A N 1
ATOM 2025 C CA . LEU A 1 248 ? -24.769 -0.144 19.114 1.00 95.56 248 LEU A CA 1
ATOM 2026 C C . LEU A 1 248 ? -24.777 -1.032 17.868 1.00 95.56 248 LEU A C 1
ATOM 2028 O O . LEU A 1 248 ? -24.471 -0.544 16.787 1.00 95.56 248 LEU A O 1
ATOM 2032 N N . ILE A 1 249 ? -25.157 -2.306 17.994 1.00 94.44 249 ILE A N 1
ATOM 2033 C CA . ILE A 1 249 ? -25.200 -3.245 16.862 1.00 94.44 249 ILE A CA 1
ATOM 2034 C C . ILE A 1 249 ? -26.190 -2.762 15.796 1.00 94.44 249 ILE A C 1
ATOM 2036 O O . ILE A 1 249 ? -25.848 -2.719 14.616 1.00 94.44 249 ILE A O 1
ATOM 2040 N N . VAL A 1 250 ? -27.397 -2.352 16.199 1.00 94.06 250 VAL A N 1
ATOM 2041 C CA . VAL A 1 250 ? -28.413 -1.841 15.261 1.00 94.06 250 VAL A CA 1
ATOM 2042 C C . VAL A 1 250 ? -27.936 -0.561 14.576 1.00 94.06 250 VAL A C 1
ATOM 2044 O O . VAL A 1 250 ? -28.057 -0.436 13.360 1.00 94.06 250 VAL A O 1
ATOM 2047 N N . SER A 1 251 ? -27.356 0.367 15.341 1.00 91.62 251 SER A N 1
ATOM 2048 C CA . SER A 1 251 ? -26.807 1.615 14.797 1.00 91.62 251 SER A CA 1
ATOM 2049 C C . SER A 1 251 ? -25.630 1.357 13.855 1.00 91.62 251 SER A C 1
ATOM 2051 O O . SER A 1 251 ? -25.519 2.011 12.826 1.00 91.62 251 SER A O 1
ATOM 2053 N N . GLY A 1 252 ? -24.782 0.380 14.185 1.00 87.62 252 GLY A N 1
ATOM 2054 C CA . GLY A 1 252 ? -23.601 0.006 13.415 1.00 87.62 252 GLY A CA 1
ATOM 2055 C C . GLY A 1 252 ? -23.920 -0.618 12.064 1.00 87.62 252 GLY A C 1
ATOM 2056 O O . GLY A 1 252 ? -23.238 -0.325 11.100 1.00 87.62 252 GLY A O 1
ATOM 2057 N N . ILE A 1 253 ? -24.984 -1.420 11.961 1.00 87.38 253 ILE A N 1
ATOM 2058 C CA . ILE A 1 253 ? -25.431 -1.979 10.671 1.00 87.38 253 ILE A CA 1
ATOM 2059 C C . ILE A 1 253 ? -25.940 -0.875 9.727 1.00 87.38 253 ILE A C 1
ATOM 2061 O O . ILE A 1 253 ? -25.892 -1.031 8.508 1.00 87.38 253 ILE A O 1
ATOM 2065 N N . GLY A 1 254 ? -26.465 0.221 10.282 1.00 80.31 254 GLY A N 1
ATOM 2066 C CA . GLY A 1 254 ? -27.012 1.336 9.510 1.00 80.31 254 GLY A CA 1
ATOM 2067 C C . GLY A 1 254 ? -25.972 2.306 8.944 1.00 80.31 254 GLY A C 1
ATOM 2068 O O . GLY A 1 254 ? -26.339 3.125 8.099 1.00 80.31 254 GLY A O 1
ATOM 2069 N N . VAL A 1 255 ? -24.719 2.240 9.407 1.00 79.69 255 VAL A N 1
ATOM 2070 C CA . VAL A 1 255 ? -23.609 3.131 9.018 1.00 79.69 255 VAL A CA 1
ATOM 2071 C C . VAL A 1 255 ? -22.587 2.366 8.192 1.00 79.69 255 VAL A C 1
ATOM 2073 O O . VAL A 1 255 ? -22.212 2.892 7.121 1.00 79.69 255 VAL A O 1
#

Foldseek 3Di:
DVLVVVLVVLVVLVPDPVNVVVLVVLCLQDPDPVRPNVVVNLVVLLVLLVVLVVLLVVCVVDPPPPVSLVSNVVSLVVLVVSLVSCLVSVDPLSVLSNVQVVVCVVVVHDRDVVVSVVVNVVVSVVVCPPPLNVLSVLCNPLSVDPDPVSSVSVCSSVVNVVVSCVVVVVVVVVCVVCVVVVVVVVVLLVVLLLVLLVQLCVVQAPDPPFPNPDSVSSSVVLVCLLVVVCPVPGDRDDPSNVVSSVVSNVSSVVD

Sequence (255 aa):
MISKKIVRLSYFLDDSPRYRQVKQFFYRLLSDPHSRMRSYFDATMIILVIVSVSLLIYQIKQDLGWFGNAFEIFIVTVFIAEYLLRAWVYNNSRAIIIERFERAEFMHANFRLAPALGEVINQKWRYASSPLAIIDLLAILPSFRGVRVLRIFLLFRLFKLFRYASSVSEFAKVLSEKRFELATLGLFAGFIVIASSTAIYVLEAGLPKSHIDTFFDAVYWSLVTISTVGYGDIIPQTPEGRFVAMALIVSGIGV

Secondary structure (DSSP, 8-state):
-HHHHHHHHHHHHHH-HHHHHHHHHHHHHHT-TT-HHHHHHHHHHHHHHHHHHHHHHHHHHS--HHHHHHHHHHHHHHHHHHHHHHHHHS--HHHHHHHHHHHHHHTT----HHHHHHHHHHHHHHHHTSHHHHHHHHHHGGGGS--GGGGGGGGGGGGGHHHHTHHHHHHHHHHHHTHHHHHHHHHHHHHHHHHHHHHHHHHHTT-TT----SHHHHHHHHHHHHTT----SS---SHHHHHHHHHHHHHHHT-